Protein 2WAA (pdb70)

Sequence (335 aa):
MSSTHTIAASSDPHIQVMGRTHINDDASLTFGYPGVSSLLSTIVAGSRLTAEMQQSSNGNSWIDVIIDNNHPPTSSIKLDAQQQTVELFHFPNSSGEHRRVEIIHRSENWHGQQVTLKQLLTLTGTTQFLPAPVLPQRKILVLGDSVTCGEAIDRVAGEDKNTRWWNARESYGMLTAKALDAQVQLVCWGGRGLIRSWNGKTDDANLPDFYQFTLGDTGQAPQWDHHRYQPDLIISAIGTNDFSSPGIPDRATYINTTYTRRFVRTLLDNHPQATIVLTEGAILNGDKKAALVSYIGETRRQQLHSNRVFYASSSHHPGDNSDAHPTKDQHAAMAREELTPQLRQQIMDWLEE

CATH classification: 2.60.120.260 (+1 more: 3.40.50.1110)

Organism: Cellvibrio japonicus (strain Ueda107) (NCBI:txid498211)

GO terms:
  GO:0045493 xylan catabolic process (P, IDA)
  GO:2000884 glucomannan catabolic process (P, IDA)
  GO:0046555 acetylxylan esterase activity (F, IDA)

Secondary structure (DSSP, 8-state):
---EEEEESSSTTSEEES--EE-TTS-EEE-STT-EEEEEEEEEEEEEEEEESSS-EEEEEEETTSPPEEEEEPSS-EEEEEEEEEEEEEEEEEEEE-S-GGG--EEEEEEEEEEEEEPSPPPPPSEEEEEEESTTTTTTTTT--TTSPP-GGG--STTSHHHHHHHHTTEEEEEEE-TT--SS--TTS-SSS--HHHHTTBSS--STTPPBPPGGG---SEEEE---HHHHSSSPPPHHHHHHHHHHHHHHHHHH-TT-EEEE---SS--HHHHHHHHHHHHHHHHHH--TTEEE--------BTTBSSPPHHHHHHHHHHHHHHHHHHHT---

Structure (mmCIF, N/CA/C/O backbone):
data_2WAA
#
_entry.id   2WAA
#
_cell.length_a   132.163
_cell.length_b   132.163
_cell.length_c   45.790
_cell.angle_alpha   90.00
_cell.angle_beta   90.00
_cell.angle_gamma   90.00
#
_symmetry.space_group_name_H-M   'P 41 21 2'
#
loop_
_entity.id
_entity.type
_entity.pdbx_description
1 polymer 'XYLAN ESTERASE, PUTATIVE, AXE2C'
2 non-polymer 'ACETATE ION'
3 non-polymer GLYCEROL
4 water water
#
loop_
_atom_site.group_PDB
_atom_site.id
_atom_site.type_symbol
_atom_site.label_atom_id
_atom_site.label_alt_id
_atom_site.label_comp_id
_atom_site.label_asym_id
_atom_site.label_entity_id
_atom_site.label_seq_id
_atom_site.pdbx_PDB_ins_code
_atom_site.Cartn_x
_atom_site.Cartn_y
_atom_site.Cartn_z
_atom_site.occupancy
_atom_site.B_iso_or_equiv
_atom_site.auth_seq_id
_atom_site.auth_comp_id
_atom_site.auth_asym_id
_atom_site.auth_atom_id
_atom_site.pdbx_PDB_model_num
ATOM 1 N N . MET A 1 7 ? 96.344 37.887 -27.449 1.00 27.22 7 MET A N 1
ATOM 2 C CA . MET A 1 7 ? 96.641 38.510 -26.118 1.00 26.14 7 MET A CA 1
ATOM 3 C C . MET A 1 7 ? 95.816 37.824 -25.005 1.00 24.26 7 MET A C 1
ATOM 4 O O . MET A 1 7 ? 94.622 37.535 -25.208 1.00 25.47 7 MET A O 1
ATOM 9 N N . SER A 1 8 ? 96.410 37.588 -23.837 1.00 20.85 8 SER A N 1
ATOM 10 C CA . SER A 1 8 ? 95.598 37.275 -22.629 1.00 17.53 8 SER A CA 1
ATOM 11 C C . SER A 1 8 ? 95.049 38.554 -21.966 1.00 14.67 8 SER A C 1
ATOM 12 O O . SER A 1 8 ? 95.810 39.495 -21.760 1.00 11.31 8 SER A O 1
ATOM 15 N N . SER A 1 9 ? 93.747 38.563 -21.617 1.00 13.73 9 SER A N 1
ATOM 16 C CA . SER A 1 9 ? 93.086 39.710 -20.972 1.00 10.93 9 SER A CA 1
ATOM 17 C C . SER A 1 9 ? 92.198 39.213 -19.823 1.00 10.51 9 SER A C 1
ATOM 18 O O . SER A 1 9 ? 91.786 38.033 -19.803 1.00 10.47 9 SER A O 1
ATOM 21 N N . THR A 1 10 ? 91.944 40.086 -18.847 1.00 9.89 10 THR A N 1
ATOM 22 C CA . THR A 1 10 ? 90.944 39.788 -17.805 1.00 8.06 10 THR A CA 1
ATOM 23 C C . THR A 1 10 ? 89.820 40.823 -17.851 1.00 8.66 10 THR A C 1
ATOM 24 O O . THR A 1 10 ? 89.986 41.956 -18.375 1.00 8.73 10 THR A O 1
ATOM 28 N N . HIS A 1 11 ? 88.683 40.440 -17.286 1.00 7.79 11 HIS A N 1
ATOM 29 C CA . HIS A 1 11 ? 87.500 41.231 -17.365 1.00 8.95 11 HIS A CA 1
ATOM 30 C C . HIS A 1 11 ? 86.857 41.143 -15.997 1.00 9.71 11 HIS A C 1
ATOM 31 O O . HIS A 1 11 ? 86.471 40.054 -15.579 1.00 9.01 11 HIS A O 1
ATOM 38 N N . THR A 1 12 ? 86.771 42.282 -15.299 1.00 8.34 12 THR A N 1
ATOM 39 C CA . THR A 1 12 ? 86.251 42.272 -13.920 1.00 8.41 12 THR A CA 1
ATOM 40 C C . THR A 1 12 ? 84.965 43.076 -13.873 1.00 8.01 12 THR A C 1
ATOM 41 O O . THR A 1 12 ? 84.896 44.189 -14.435 1.00 7.30 12 THR A O 1
ATOM 45 N N . ILE A 1 13 ? 83.910 42.497 -13.281 1.00 7.76 13 ILE A N 1
ATOM 46 C CA . ILE A 1 13 ? 82.651 43.210 -13.103 1.00 8.02 13 ILE A CA 1
ATOM 47 C C . ILE A 1 13 ? 82.239 43.162 -11.639 1.00 7.38 13 ILE A C 1
ATOM 48 O O . ILE A 1 13 ? 82.674 42.270 -10.864 1.00 7.81 13 ILE A O 1
ATOM 53 N N . ALA A 1 14 ? 81.445 44.162 -11.248 1.00 8.68 14 ALA A N 1
ATOM 54 C CA . ALA A 1 14 ? 80.868 44.166 -9.890 1.00 8.45 14 ALA A CA 1
ATOM 55 C C . ALA A 1 14 ? 79.803 43.072 -9.740 1.00 9.17 14 ALA A C 1
ATOM 56 O O . ALA A 1 14 ? 79.212 42.605 -10.723 1.00 8.72 14 ALA A O 1
ATOM 58 N N . ALA A 1 15 ? 79.548 42.668 -8.497 1.00 9.29 15 ALA A N 1
ATOM 59 C CA . ALA A 1 15 ? 78.542 41.667 -8.234 1.00 8.27 15 ALA A CA 1
ATOM 60 C C . ALA A 1 15 ? 77.141 42.129 -8.720 1.00 9.42 15 ALA A C 1
ATOM 61 O O . ALA A 1 15 ? 76.319 41.295 -9.174 1.00 8.77 15 ALA A O 1
ATOM 63 N N A SER A 1 16 ? 76.899 43.425 -8.554 0.50 9.34 16 SER A N 1
ATOM 64 N N B SER A 1 16 ? 76.847 43.440 -8.691 0.50 8.38 16 SER A N 1
ATOM 65 C CA A SER A 1 16 ? 75.748 44.061 -9.130 0.50 10.98 16 SER A CA 1
ATOM 66 C CA B SER A 1 16 ? 75.510 43.969 -9.128 0.50 9.24 16 SER A CA 1
ATOM 67 C C A SER A 1 16 ? 76.233 44.507 -10.502 0.50 12.04 16 SER A C 1
ATOM 68 C C B SER A 1 16 ? 75.276 44.133 -10.653 0.50 9.90 16 SER A C 1
ATOM 69 O O A SER A 1 16 ? 76.751 45.594 -10.688 0.50 12.64 16 SER A O 1
ATOM 70 O O B SER A 1 16 ? 74.329 44.733 -11.105 0.50 9.91 16 SER A O 1
ATOM 75 N N . ASP A 1 17 ? 76.171 43.593 -11.440 1.00 12.10 17 ASP A N 1
ATOM 76 C CA . ASP A 1 17 ? 76.313 43.922 -12.837 1.00 13.18 17 ASP A CA 1
ATOM 77 C C . ASP A 1 17 ? 75.267 43.081 -13.582 1.00 13.09 17 ASP A C 1
ATOM 78 O O . ASP A 1 17 ? 74.904 41.989 -13.126 1.00 14.85 17 ASP A O 1
ATOM 83 N N . PRO A 1 18 ? 74.757 43.594 -14.697 1.00 12.78 18 PRO A N 1
ATOM 84 C CA . PRO A 1 18 ? 73.666 42.885 -15.370 1.00 12.97 18 PRO A CA 1
ATOM 85 C C . PRO A 1 18 ? 74.036 41.506 -15.891 1.00 12.37 18 PRO A C 1
ATOM 86 O O . PRO A 1 18 ? 73.141 40.753 -16.243 1.00 12.84 18 PRO A O 1
ATOM 90 N N . HIS A 1 19 ? 75.331 41.201 -16.002 1.00 10.48 19 HIS A N 1
ATOM 91 C CA . HIS A 1 19 ? 75.728 39.869 -16.443 1.00 9.93 19 HIS A CA 1
ATOM 92 C C . HIS A 1 19 ? 75.558 38.835 -15.347 1.00 9.72 19 HIS A C 1
ATOM 93 O O . HIS A 1 19 ? 75.561 37.643 -15.637 1.00 10.93 19 HIS A O 1
ATOM 100 N N . ILE A 1 20 ? 75.412 39.280 -14.108 1.00 8.44 20 ILE A N 1
ATOM 101 C CA . ILE A 1 20 ? 75.243 38.326 -13.007 1.00 8.85 20 ILE A CA 1
ATOM 102 C C . ILE A 1 20 ? 73.754 38.235 -12.634 1.00 8.60 20 ILE A C 1
ATOM 103 O O . ILE A 1 20 ? 73.134 39.232 -12.198 1.00 9.41 20 ILE A O 1
ATOM 108 N N . GLN A 1 21 ? 73.184 37.063 -12.886 1.00 7.93 21 GLN A N 1
ATOM 109 C CA . GLN A 1 21 ? 71.800 36.752 -12.535 1.00 6.61 21 GLN A CA 1
ATOM 110 C C . GLN A 1 21 ? 71.691 36.533 -11.027 1.00 6.75 21 GLN A C 1
ATOM 111 O O . GLN A 1 21 ? 72.612 35.972 -10.411 1.00 7.03 21 GLN A O 1
ATOM 117 N N . VAL A 1 22 ? 70.572 36.973 -10.426 1.00 7.66 22 VAL A N 1
ATOM 118 C CA . VAL A 1 22 ? 70.439 36.864 -8.988 1.00 8.19 22 VAL A CA 1
ATOM 119 C C . VAL A 1 22 ? 69.042 36.378 -8.706 1.00 8.64 22 VAL A C 1
ATOM 120 O O . VAL A 1 22 ? 68.041 36.970 -9.193 1.00 8.05 22 VAL A O 1
ATOM 124 N N . MET A 1 23 ? 68.959 35.331 -7.908 1.00 7.65 23 MET A N 1
ATOM 125 C CA . MET A 1 23 ? 67.646 34.851 -7.464 1.00 7.85 23 MET A CA 1
ATOM 126 C C . MET A 1 23 ? 67.725 34.807 -5.938 1.00 7.87 23 MET A C 1
ATOM 127 O O . MET A 1 23 ? 68.612 34.156 -5.391 1.00 9.33 23 MET A O 1
ATOM 132 N N . GLY A 1 24 ? 66.830 35.502 -5.241 1.00 7.16 24 GLY A N 1
ATOM 133 C CA . GLY A 1 24 ? 66.912 35.546 -3.752 1.00 6.95 24 GLY A CA 1
ATOM 134 C C . GLY A 1 24 ? 67.194 36.979 -3.324 1.00 7.47 24 GLY A C 1
ATOM 135 O O . GLY A 1 24 ? 67.627 37.817 -4.136 1.00 7.35 24 GLY A O 1
ATOM 136 N N . ARG A 1 25 ? 66.924 37.298 -2.069 1.00 6.74 25 ARG A N 1
ATOM 137 C CA . ARG A 1 25 ? 67.135 38.657 -1.599 1.00 6.38 25 ARG A CA 1
ATOM 138 C C . ARG A 1 25 ? 68.601 39.074 -1.433 1.00 6.55 25 ARG A C 1
ATOM 139 O O . ARG A 1 25 ? 69.375 38.410 -0.721 1.00 5.95 25 ARG A O 1
ATOM 147 N N . THR A 1 26 ? 68.959 40.195 -2.052 1.00 7.46 26 THR A N 1
ATOM 148 C CA . THR A 1 26 ? 70.300 40.761 -1.892 1.00 7.28 26 THR A CA 1
ATOM 149 C C . THR A 1 26 ? 70.204 42.270 -1.584 1.00 8.63 26 THR A C 1
ATOM 150 O O . THR A 1 26 ? 69.255 42.947 -2.010 1.00 8.41 26 THR A O 1
ATOM 154 N N . HIS A 1 27 ? 71.196 42.789 -0.860 1.00 9.05 27 HIS A N 1
ATOM 155 C CA . HIS A 1 27 ? 71.309 44.224 -0.615 1.00 9.23 27 HIS A CA 1
ATOM 156 C C . HIS A 1 27 ? 72.435 44.758 -1.523 1.00 9.22 27 HIS A C 1
ATOM 157 O O . HIS A 1 27 ? 73.516 44.178 -1.563 1.00 9.33 27 HIS A O 1
ATOM 164 N N . ILE A 1 28 ? 72.149 45.814 -2.287 1.00 7.78 28 ILE A N 1
ATOM 165 C CA . ILE A 1 28 ? 73.131 46.355 -3.215 1.00 9.80 28 ILE A CA 1
ATOM 166 C C . ILE A 1 28 ? 73.882 47.460 -2.475 1.00 10.14 28 ILE A C 1
ATOM 167 O O . ILE A 1 28 ? 73.260 48.475 -2.041 1.00 10.19 28 ILE A O 1
ATOM 172 N N . ASN A 1 29 ? 75.177 47.233 -2.232 1.00 10.19 29 ASN A N 1
ATOM 173 C CA . ASN A 1 29 ? 75.978 48.238 -1.520 1.00 11.40 29 ASN A CA 1
ATOM 174 C C . ASN A 1 29 ? 76.456 49.370 -2.414 1.00 12.23 29 ASN A C 1
ATOM 175 O O . ASN A 1 29 ? 76.394 49.275 -3.626 1.00 12.03 29 ASN A O 1
ATOM 180 N N . ASP A 1 30 ? 76.976 50.437 -1.806 1.00 13.78 30 ASP A N 1
ATOM 181 C CA . ASP A 1 30 ? 77.383 51.597 -2.618 1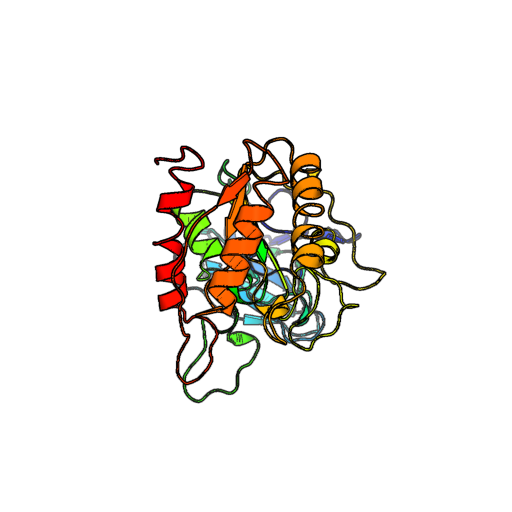.00 15.11 30 ASP A CA 1
ATOM 182 C C . ASP A 1 30 ? 78.555 51.272 -3.548 1.00 14.43 30 ASP A C 1
ATOM 183 O O . ASP A 1 30 ? 78.725 51.931 -4.600 1.00 15.48 30 ASP A O 1
ATOM 188 N N . ASP A 1 31 ? 79.364 50.293 -3.186 1.00 12.50 31 ASP A N 1
ATOM 189 C CA . ASP A 1 31 ? 80.512 49.892 -4.057 1.00 12.72 31 ASP A CA 1
ATOM 190 C C . ASP A 1 31 ? 80.109 48.834 -5.083 1.00 12.37 31 ASP A C 1
ATOM 191 O O . ASP A 1 31 ? 80.964 48.224 -5.720 1.00 12.38 31 ASP A O 1
ATOM 196 N N . ALA A 1 32 ? 78.801 48.643 -5.234 1.00 11.06 32 ALA A N 1
ATOM 197 C CA . ALA A 1 32 ? 78.211 47.670 -6.209 1.00 11.77 32 ALA A CA 1
ATOM 198 C C . ALA A 1 32 ? 78.446 46.199 -5.859 1.00 10.72 32 ALA A C 1
ATOM 199 O O . ALA A 1 32 ? 78.214 45.303 -6.706 1.00 10.80 32 ALA A O 1
ATOM 201 N N . SER A 1 33 ? 78.887 45.928 -4.623 1.00 10.23 33 SER A N 1
ATOM 202 C CA . SER A 1 33 ? 78.881 44.544 -4.118 1.00 8.83 33 SER A CA 1
ATOM 203 C C . SER A 1 33 ? 77.445 44.171 -3.722 1.00 8.69 33 SER A C 1
ATOM 204 O O . SER A 1 33 ? 76.585 45.068 -3.553 1.00 8.21 33 SER A O 1
ATOM 207 N N . LEU A 1 34 ? 77.184 42.866 -3.571 1.00 7.43 34 LEU A N 1
ATOM 208 C CA . LEU A 1 34 ? 75.902 42.364 -3.050 1.00 7.05 34 LEU A CA 1
ATOM 209 C C . LEU A 1 34 ? 76.152 41.656 -1.748 1.00 7.05 34 LEU A C 1
ATOM 210 O O . LEU A 1 34 ? 77.114 40.897 -1.594 1.00 6.32 34 LEU A O 1
ATOM 215 N N . THR A 1 35 ? 75.236 41.886 -0.811 1.00 7.46 35 THR A N 1
ATOM 216 C CA . THR A 1 35 ? 75.285 41.194 0.472 1.00 7.60 35 THR A CA 1
ATOM 217 C C . THR A 1 35 ? 73.965 40.454 0.673 1.00 6.46 35 THR A C 1
ATOM 218 O O . THR A 1 35 ? 72.901 40.969 0.309 1.00 7.60 35 THR A O 1
ATOM 222 N N . PHE A 1 36 ? 74.063 39.256 1.227 1.00 8.03 36 PHE A N 1
ATOM 223 C CA . PHE A 1 36 ? 72.888 38.447 1.434 1.00 7.63 36 PHE A CA 1
ATOM 224 C C . PHE A 1 36 ? 72.998 37.565 2.659 1.00 8.10 36 PHE A C 1
ATOM 225 O O . PHE A 1 36 ? 74.105 37.200 3.104 1.00 7.96 36 PHE A O 1
ATOM 233 N N . GLY A 1 37 ? 71.822 37.232 3.217 1.00 7.60 37 GLY A N 1
ATOM 234 C CA . GLY A 1 37 ? 71.756 36.479 4.448 1.00 7.07 37 GLY A CA 1
ATOM 235 C C . GLY A 1 37 ? 70.801 35.283 4.380 1.00 6.69 37 GLY A C 1
ATOM 236 O O . GLY A 1 37 ? 71.004 34.324 5.106 1.00 7.52 37 GLY A O 1
ATOM 237 N N . TYR A 1 38 ? 69.745 35.361 3.575 1.00 7.23 38 TYR A N 1
ATOM 238 C CA . TYR A 1 38 ? 68.799 34.237 3.512 1.00 7.53 38 TYR A CA 1
ATOM 239 C C . TYR A 1 38 ? 69.408 33.060 2.762 1.00 7.01 38 TYR A C 1
ATOM 240 O O . TYR A 1 38 ? 70.225 33.254 1.884 1.00 7.83 38 TYR A O 1
ATOM 249 N N . PRO A 1 39 ? 69.021 31.822 3.109 1.00 6.90 39 PRO A N 1
ATOM 250 C CA . PRO A 1 39 ? 69.618 30.675 2.380 1.00 6.70 39 PRO A CA 1
ATOM 251 C C . PRO A 1 39 ? 68.990 30.569 0.977 1.00 5.80 39 PRO A C 1
ATOM 252 O O . PRO A 1 39 ? 67.915 31.148 0.742 1.00 6.42 39 PRO A O 1
ATOM 256 N N . GLY A 1 40 ? 69.701 29.945 0.041 1.00 6.08 40 GLY A N 1
ATOM 257 C CA . GLY A 1 40 ? 69.173 29.706 -1.308 1.00 7.16 40 GLY A CA 1
ATOM 258 C C . GLY A 1 40 ? 69.418 30.842 -2.312 1.00 8.46 40 GLY A C 1
ATOM 259 O O . GLY A 1 40 ? 69.083 30.695 -3.508 1.00 8.94 40 GLY A O 1
ATOM 260 N N . VAL A 1 41 ? 69.934 31.976 -1.824 1.00 8.54 41 VAL A N 1
ATOM 261 C CA . VAL A 1 41 ? 70.284 33.087 -2.708 1.00 8.70 41 VAL A CA 1
ATOM 262 C C . VAL A 1 41 ? 71.300 32.521 -3.710 1.00 8.76 41 VAL A C 1
ATOM 263 O O . VAL A 1 41 ? 72.309 31.916 -3.317 1.00 9.24 41 VAL A O 1
ATOM 267 N N . SER A 1 42 ? 70.999 32.708 -4.993 1.00 8.38 42 SER A N 1
ATOM 268 C CA A SER A 1 42 ? 71.745 32.064 -6.046 0.50 7.12 42 SER A CA 1
ATOM 269 C CA B SER A 1 42 ? 71.763 32.079 -6.054 0.50 8.47 42 SER A CA 1
ATOM 270 C C . SER A 1 42 ? 72.211 33.123 -7.064 1.00 7.57 42 SER A C 1
ATOM 271 O O . SER A 1 42 ? 71.364 33.857 -7.622 1.00 7.60 42 SER A O 1
ATOM 276 N N . LEU A 1 43 ? 73.524 33.151 -7.327 1.00 7.24 43 LEU A N 1
ATOM 277 C CA A LEU A 1 43 ? 74.104 34.124 -8.257 0.60 7.03 43 LEU A CA 1
ATOM 278 C CA B LEU A 1 43 ? 74.141 34.124 -8.233 0.40 7.13 43 LEU A CA 1
ATOM 279 C C . LEU A 1 43 ? 74.757 33.315 -9.359 1.00 7.39 43 LEU A C 1
ATOM 280 O O . LEU A 1 43 ? 75.469 32.341 -9.083 1.00 7.82 43 LEU A O 1
ATOM 289 N N . SER A 1 44 ? 74.498 33.704 -10.607 1.00 6.87 44 SER A N 1
ATOM 290 C CA . SER A 1 44 ? 74.950 32.845 -11.704 1.00 7.44 44 SER A CA 1
ATOM 291 C C . SER A 1 44 ? 75.419 33.664 -12.884 1.00 7.49 44 SER A C 1
ATOM 292 O O . SER A 1 44 ? 74.955 34.780 -13.114 1.00 7.97 44 SER A O 1
ATOM 295 N N . THR A 1 45 ? 76.291 33.064 -13.683 1.00 8.45 45 THR A N 1
ATOM 296 C CA . THR A 1 45 ? 76.855 33.794 -14.818 1.00 7.49 45 THR A CA 1
ATOM 297 C C . THR A 1 45 ? 77.269 32.714 -15.831 1.00 8.33 45 THR A C 1
ATOM 298 O O . THR A 1 45 ? 77.563 31.560 -15.471 1.00 7.87 45 THR A O 1
ATOM 302 N N . ILE A 1 46 ? 77.301 33.103 -17.098 1.00 8.35 46 ILE A N 1
ATOM 303 C CA . ILE A 1 46 ? 77.819 32.189 -18.148 1.00 8.24 46 ILE A CA 1
ATOM 304 C C . ILE A 1 46 ? 78.962 32.983 -18.789 1.00 7.58 46 ILE A C 1
ATOM 305 O O . ILE A 1 46 ? 78.820 34.183 -19.047 1.00 8.19 46 ILE A O 1
ATOM 310 N N . VAL A 1 47 ? 80.109 32.359 -18.970 1.00 7.97 47 VAL A N 1
ATOM 311 C CA . VAL A 1 47 ? 81.290 33.108 -19.430 1.00 9.16 47 VAL A CA 1
ATOM 312 C C . VAL A 1 47 ? 82.031 32.372 -20.527 1.00 10.04 47 VAL A C 1
ATOM 313 O O . VAL A 1 47 ? 81.877 31.166 -20.668 1.00 11.47 47 VAL A O 1
ATOM 317 N N . ALA A 1 48 ? 82.864 33.086 -21.270 1.00 10.67 48 ALA A N 1
ATOM 318 C CA . ALA A 1 48 ? 83.778 32.430 -22.247 1.00 10.67 48 ALA A CA 1
ATOM 319 C C . ALA A 1 48 ? 85.177 32.733 -21.728 1.00 10.90 48 ALA A C 1
ATOM 320 O O . ALA A 1 48 ? 85.595 33.884 -21.733 1.00 10.45 48 ALA A O 1
ATOM 322 N N . GLY A 1 49 ? 85.875 31.723 -21.221 1.00 10.60 49 GLY A N 1
ATOM 323 C CA . GLY A 1 49 ? 87.201 31.913 -20.664 1.00 10.13 49 GLY A CA 1
ATOM 324 C C . GLY A 1 49 ? 87.764 30.695 -19.962 1.00 12.24 49 GLY A C 1
ATOM 325 O O . GLY A 1 49 ? 87.144 29.620 -19.942 1.00 11.78 49 GLY A O 1
ATOM 326 N N . SER A 1 50 ? 88.941 30.865 -19.363 1.00 10.96 50 SER A N 1
ATOM 327 C CA . SER A 1 50 ? 89.699 29.771 -18.769 1.00 11.47 50 SER A CA 1
ATOM 328 C C . SER A 1 50 ? 89.742 29.812 -17.232 1.00 11.58 50 SER A C 1
ATOM 329 O O . SER A 1 50 ? 90.095 28.817 -16.622 1.00 11.14 50 SER A O 1
ATOM 332 N N . ARG A 1 51 ? 89.442 30.960 -16.618 1.00 10.83 51 ARG A N 1
ATOM 333 C CA . ARG A 1 51 ? 89.491 31.049 -15.163 1.00 9.92 51 ARG A CA 1
ATOM 334 C C . ARG A 1 51 ? 88.507 32.115 -14.702 1.00 10.34 51 ARG A C 1
ATOM 335 O O . ARG A 1 51 ? 88.316 33.163 -15.375 1.00 9.67 51 ARG A O 1
ATOM 343 N N . LEU A 1 52 ? 87.846 31.839 -13.579 1.00 9.81 52 LEU A N 1
ATOM 344 C CA . LEU A 1 52 ? 86.929 32.818 -12.981 1.00 9.21 52 LEU A CA 1
ATOM 345 C C . LEU A 1 52 ? 87.125 32.810 -11.472 1.00 8.62 52 LEU A C 1
ATOM 346 O O . LEU A 1 52 ? 87.162 31.734 -10.832 1.00 10.21 52 LEU A O 1
ATOM 351 N N . THR A 1 53 ? 87.333 34.002 -10.894 1.00 7.89 53 THR A N 1
ATOM 352 C CA . THR A 1 53 ? 87.498 34.135 -9.452 1.00 8.14 53 THR A CA 1
ATOM 353 C C . THR A 1 53 ? 86.490 35.153 -8.930 1.00 7.90 53 THR A C 1
ATOM 354 O O . THR A 1 53 ? 86.019 36.013 -9.672 1.00 8.88 53 THR A O 1
ATOM 358 N N . ALA A 1 54 ? 86.198 35.058 -7.641 1.00 7.64 54 ALA A N 1
ATOM 359 C CA . ALA A 1 54 ? 85.313 36.017 -6.984 1.00 7.34 54 ALA A CA 1
ATOM 360 C C . ALA A 1 54 ? 85.952 36.530 -5.701 1.00 8.03 54 ALA A C 1
ATOM 361 O O . ALA A 1 54 ? 86.599 35.766 -4.983 1.00 9.43 54 ALA A O 1
ATOM 363 N N . GLU A 1 55 ? 85.727 37.805 -5.391 1.00 6.65 55 GLU A N 1
ATOM 364 C CA . GLU A 1 55 ? 86.148 38.352 -4.100 1.00 7.87 55 GLU A CA 1
ATOM 365 C C . GLU A 1 55 ? 84.955 38.212 -3.137 1.00 8.30 55 GLU A C 1
ATOM 366 O O . GLU A 1 55 ? 83.883 38.814 -3.392 1.00 8.39 55 GLU A O 1
ATOM 372 N N . MET A 1 56 ? 85.115 37.433 -2.081 1.00 8.01 56 MET A N 1
ATOM 373 C CA . MET A 1 56 ? 84.006 37.186 -1.170 1.00 8.25 56 MET A CA 1
ATOM 374 C C . MET A 1 56 ? 84.451 37.319 0.267 1.00 10.16 56 MET A C 1
ATOM 375 O O . MET A 1 56 ? 85.641 37.320 0.560 1.00 10.70 56 MET A O 1
ATOM 380 N N . GLN A 1 57 ? 83.474 37.439 1.167 1.00 9.93 57 GLN A N 1
ATOM 381 C CA A GLN A 1 57 ? 83.747 37.540 2.613 0.50 10.46 57 GLN A CA 1
ATOM 382 C CA B GLN A 1 57 ? 83.758 37.297 2.593 0.50 10.63 57 GLN A CA 1
ATOM 383 C C . GLN A 1 57 ? 82.441 37.194 3.323 1.00 11.58 57 GLN A C 1
ATOM 384 O O . GLN A 1 57 ? 81.370 37.402 2.733 1.00 11.60 57 GLN A O 1
ATOM 395 N N . SER A 1 58 ? 82.498 36.728 4.570 1.00 11.65 58 SER A N 1
ATOM 396 C CA . SER A 1 58 ? 81.271 36.573 5.358 1.00 11.27 58 SER A CA 1
ATOM 397 C C . SER A 1 58 ? 81.437 37.385 6.655 1.00 12.09 58 SER A C 1
ATOM 398 O O . SER A 1 58 ? 82.569 37.740 7.015 1.00 14.04 58 SER A O 1
ATOM 401 N N . SER A 1 59 ? 80.355 37.715 7.341 1.00 10.37 59 SER A N 1
ATOM 402 C CA . SER A 1 59 ? 80.498 38.635 8.462 1.00 11.05 59 SER A CA 1
ATOM 403 C C . SER A 1 59 ? 81.152 38.004 9.665 1.00 12.09 59 SER A C 1
ATOM 404 O O . SER A 1 59 ? 81.829 38.721 10.438 1.00 11.09 59 SER A O 1
ATOM 407 N N . ASN A 1 60 ? 80.950 36.697 9.855 1.00 11.22 60 ASN A N 1
ATOM 408 C CA . ASN A 1 60 ? 81.465 36.008 11.050 1.00 13.31 60 ASN A CA 1
ATOM 409 C C . ASN A 1 60 ? 82.357 34.824 10.744 1.00 12.17 60 ASN A C 1
ATOM 410 O O . ASN A 1 60 ? 82.671 34.049 11.660 1.00 13.69 60 ASN A O 1
ATOM 415 N N . GLY A 1 61 ? 82.686 34.612 9.472 1.00 10.11 61 GLY A N 1
ATOM 416 C CA . GLY A 1 61 ? 83.538 33.514 9.084 1.00 9.74 61 GLY A CA 1
ATOM 417 C C . GLY A 1 61 ? 82.878 32.168 9.330 1.00 10.80 61 GLY A C 1
ATOM 418 O O . GLY A 1 61 ? 83.552 31.144 9.494 1.00 9.23 61 GLY A O 1
ATOM 419 N N . ASN A 1 62 ? 81.541 32.168 9.350 1.00 9.53 62 ASN A N 1
ATOM 420 C CA . ASN A 1 62 ? 80.798 30.970 9.687 1.00 9.98 62 ASN A CA 1
ATOM 421 C C . ASN A 1 62 ? 79.737 30.643 8.618 1.00 9.86 62 ASN A C 1
ATOM 422 O O . ASN A 1 62 ? 78.742 29.967 8.913 1.00 11.16 62 ASN A O 1
ATOM 427 N N . SER A 1 63 ? 79.939 31.157 7.407 1.00 8.44 63 SER A N 1
ATOM 428 C CA . SER A 1 63 ? 78.947 31.030 6.306 1.00 7.97 63 SER A CA 1
ATOM 429 C C . SER A 1 63 ? 79.441 30.092 5.178 1.00 7.64 63 SER A C 1
ATOM 430 O O . SER A 1 63 ? 80.618 30.099 4.800 1.00 8.75 63 SER A O 1
ATOM 433 N N . 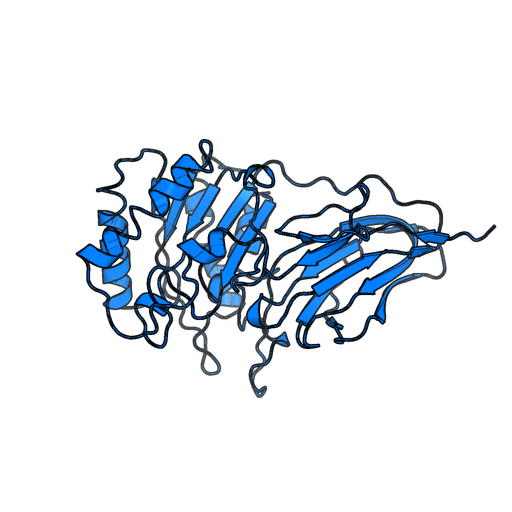TRP A 1 64 ? 78.525 29.308 4.612 1.00 6.81 64 TRP A N 1
ATOM 434 C CA . TRP A 1 64 ? 78.910 28.368 3.570 1.00 6.90 64 TRP A CA 1
ATOM 435 C C . TRP A 1 64 ? 78.197 28.688 2.273 1.00 6.97 64 TRP A C 1
ATOM 436 O O . TRP A 1 64 ? 77.011 29.130 2.258 1.00 9.04 64 TRP A O 1
ATOM 447 N N . ILE A 1 65 ? 78.895 28.415 1.183 1.00 7.47 65 ILE A N 1
ATOM 448 C CA . ILE A 1 65 ? 78.297 28.483 -0.139 1.00 6.42 65 ILE A CA 1
ATOM 449 C C . ILE A 1 65 ? 78.580 27.170 -0.892 1.00 6.89 65 ILE A C 1
ATOM 450 O O . ILE A 1 65 ? 79.536 26.440 -0.564 1.00 8.19 65 ILE A O 1
ATOM 455 N N . ASP A 1 66 ? 77.728 26.884 -1.890 1.00 7.00 66 ASP A N 1
ATOM 456 C CA . ASP A 1 66 ? 78.031 25.873 -2.916 1.00 7.88 66 ASP A CA 1
ATOM 457 C C . ASP A 1 66 ? 78.440 26.580 -4.204 1.00 8.32 66 ASP A C 1
ATOM 458 O O . ASP A 1 66 ? 77.897 27.627 -4.542 1.00 8.21 66 ASP A O 1
ATOM 463 N N . VAL A 1 67 ? 79.414 26.005 -4.903 1.00 8.44 67 VAL A N 1
ATOM 464 C CA . VAL A 1 67 ? 79.835 26.547 -6.190 1.00 8.61 67 VAL A CA 1
ATOM 465 C C . VAL A 1 67 ? 79.619 25.386 -7.167 1.00 8.35 67 VAL A C 1
ATOM 466 O O . VAL A 1 67 ? 80.051 24.280 -6.912 1.00 7.82 67 VAL A O 1
ATOM 470 N N . ILE A 1 68 ? 78.873 25.639 -8.223 1.00 7.84 68 ILE A N 1
ATOM 471 C CA . ILE A 1 68 ? 78.573 24.591 -9.209 1.00 9.31 68 ILE A CA 1
ATOM 472 C C . ILE A 1 68 ? 79.012 25.074 -10.592 1.00 8.73 68 ILE A C 1
ATOM 473 O O . ILE A 1 68 ? 78.586 26.133 -11.065 1.00 8.51 68 ILE A O 1
ATOM 478 N N . ILE A 1 69 ? 79.926 24.321 -11.193 1.00 9.63 69 ILE A N 1
ATOM 479 C CA . ILE A 1 69 ? 80.507 24.660 -12.497 1.00 9.17 69 ILE A CA 1
ATOM 480 C C . ILE A 1 69 ? 79.931 23.686 -13.514 1.00 10.62 69 ILE A C 1
ATOM 481 O O . ILE A 1 69 ? 80.050 22.477 -13.317 1.00 10.47 69 ILE A O 1
ATOM 486 N N . ASP A 1 70 ? 79.244 24.205 -14.535 1.00 10.87 70 ASP A N 1
ATOM 487 C CA . ASP A 1 70 ? 78.595 23.363 -15.527 1.00 12.54 70 ASP A CA 1
ATOM 488 C C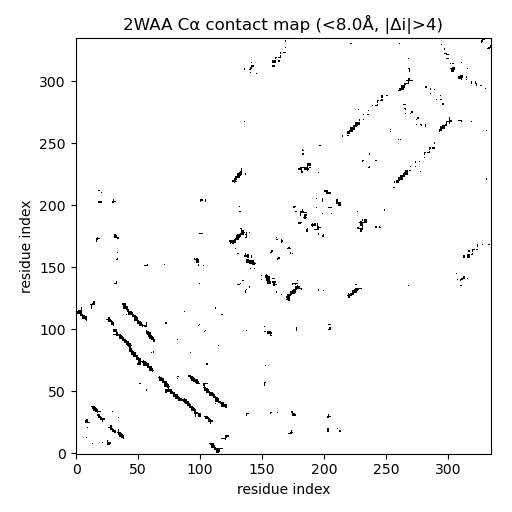 . ASP A 1 70 ? 77.732 22.323 -14.822 1.00 13.94 70 ASP A C 1
ATOM 489 O O . ASP A 1 70 ? 76.923 22.669 -13.936 1.00 14.05 70 ASP A O 1
ATOM 494 N N . ASN A 1 71 ? 77.865 21.061 -15.180 1.00 14.26 71 ASN A N 1
ATOM 495 C CA A ASN A 1 71 ? 77.114 19.989 -14.521 0.50 16.21 71 ASN A CA 1
ATOM 496 C CA B ASN A 1 71 ? 77.080 20.059 -14.428 0.50 16.40 71 ASN A CA 1
ATOM 497 C C . ASN A 1 71 ? 77.900 19.214 -13.462 1.00 16.17 71 ASN A C 1
ATOM 498 O O . ASN A 1 71 ? 77.489 18.093 -13.081 1.00 17.56 71 ASN A O 1
ATOM 507 N N . HIS A 1 72 ? 79.039 19.748 -13.016 1.00 14.17 72 HIS A N 1
ATOM 508 C CA . HIS A 1 72 ? 79.888 19.008 -12.111 1.00 14.26 72 HIS A CA 1
ATOM 509 C C . HIS A 1 72 ? 79.308 18.949 -10.697 1.00 13.30 72 HIS A C 1
ATOM 510 O O . HIS A 1 72 ? 78.477 19.760 -10.341 1.00 13.46 72 HIS A O 1
ATOM 517 N N . PRO A 1 73 ? 79.814 18.034 -9.883 1.00 13.18 73 PRO A N 1
ATOM 518 C CA . PRO A 1 73 ? 79.397 17.950 -8.483 1.00 13.87 73 PRO A CA 1
ATOM 519 C C . PRO A 1 73 ? 79.713 19.277 -7.805 1.00 13.72 73 PRO A C 1
ATOM 520 O O . PRO A 1 73 ? 80.753 19.853 -8.073 1.00 14.18 73 PRO A O 1
ATOM 524 N N . PRO A 1 74 ? 78.831 19.751 -6.927 1.00 13.71 74 PRO A N 1
ATOM 525 C CA . PRO A 1 74 ? 79.076 21.027 -6.244 1.00 12.01 74 PRO A CA 1
ATOM 526 C C . PRO A 1 74 ? 80.257 20.953 -5.297 1.00 12.12 74 PRO A C 1
ATOM 527 O O . PRO A 1 74 ? 80.586 19.867 -4.782 1.00 12.64 74 PRO A O 1
ATOM 531 N N . THR A 1 75 ? 80.860 22.099 -5.023 1.00 10.67 75 THR A N 1
ATOM 532 C CA . THR A 1 75 ? 81.938 22.177 -4.046 1.00 9.96 75 THR A CA 1
ATOM 533 C C . THR A 1 75 ? 81.384 23.093 -2.958 1.00 10.44 75 THR A C 1
ATOM 534 O O . THR A 1 75 ? 80.917 24.200 -3.266 1.00 11.16 75 THR A O 1
ATOM 538 N N . SER A 1 76 ? 81.399 22.653 -1.708 1.00 10.30 76 SER A N 1
ATOM 539 C CA A SER A 1 76 ? 80.979 23.515 -0.602 0.50 10.09 76 SER A CA 1
ATOM 540 C CA B SER A 1 76 ? 80.985 23.563 -0.641 0.50 10.37 76 SER A CA 1
ATOM 541 C C . SER A 1 76 ? 82.200 24.177 0.046 1.00 10.67 76 SER A C 1
ATOM 542 O O . SER A 1 76 ? 83.187 23.497 0.336 1.00 11.69 76 SER A O 1
ATOM 547 N N . ILE A 1 77 ? 82.123 25.479 0.278 1.00 10.34 77 ILE A N 1
ATOM 548 C CA . ILE A 1 77 ? 83.253 26.262 0.800 1.00 9.85 77 ILE A CA 1
ATOM 549 C C . ILE A 1 77 ? 82.795 27.134 1.955 1.00 10.71 77 ILE A C 1
ATOM 550 O O . ILE A 1 77 ? 81.726 27.751 1.868 1.00 8.80 77 ILE A O 1
ATOM 555 N N . LYS A 1 78 ? 83.581 27.189 3.028 1.00 8.92 78 LYS A N 1
ATOM 556 C CA . LYS A 1 78 ? 83.249 28.041 4.164 1.00 8.43 78 LYS A CA 1
ATOM 557 C C . LYS A 1 78 ? 84.007 29.360 3.984 1.00 9.33 78 LYS A C 1
ATOM 558 O O . LYS A 1 78 ? 85.195 29.350 3.701 1.00 10.14 78 LYS A O 1
ATOM 564 N N . LEU A 1 79 ? 83.326 30.486 4.047 1.00 8.94 79 LEU A N 1
ATOM 565 C CA . LEU A 1 79 ? 83.984 31.764 3.735 1.00 10.34 79 LEU A CA 1
ATOM 566 C C . LEU A 1 79 ? 84.546 32.437 4.994 1.00 11.40 79 LEU A C 1
ATOM 567 O O . LEU A 1 79 ? 83.834 32.647 5.981 1.00 11.98 79 LEU A O 1
ATOM 572 N N . ASP A 1 80 ? 85.807 32.833 4.923 1.00 12.27 80 ASP A N 1
ATOM 573 C CA . ASP A 1 80 ? 86.466 33.574 6.006 1.00 13.09 80 ASP A CA 1
ATOM 574 C C . ASP A 1 80 ? 85.846 34.945 6.201 1.00 11.40 80 ASP A C 1
ATOM 575 O O . ASP A 1 80 ? 85.271 35.508 5.283 1.00 10.83 80 ASP A O 1
ATOM 580 N N . ALA A 1 81 ? 85.994 35.495 7.411 1.00 12.47 81 ALA A N 1
ATOM 581 C CA . ALA A 1 81 ? 85.536 36.835 7.670 1.00 12.53 81 ALA A CA 1
ATOM 582 C C . ALA A 1 81 ? 86.360 37.900 6.910 1.00 14.17 81 ALA A C 1
ATOM 583 O O . ALA A 1 81 ? 85.892 38.998 6.677 1.00 16.32 81 ALA A O 1
ATOM 585 N N . GLN A 1 82 ? 87.576 37.575 6.495 1.00 14.61 82 GLN A N 1
ATOM 586 C CA . GLN A 1 82 ? 88.376 38.537 5.722 1.00 15.25 82 GLN A CA 1
ATOM 587 C C . GLN A 1 82 ? 88.046 38.343 4.236 1.00 13.66 82 GLN A C 1
ATOM 588 O O . GLN A 1 82 ? 87.768 37.231 3.827 1.00 12.30 82 GLN A O 1
ATOM 594 N N . GLN A 1 83 ? 88.142 39.399 3.435 1.00 11.89 83 GLN A N 1
ATOM 595 C CA . GLN A 1 83 ? 88.003 39.259 1.996 1.00 10.47 83 GLN A CA 1
ATOM 596 C C . GLN A 1 83 ? 89.002 38.220 1.488 1.00 10.49 83 GLN A C 1
ATOM 597 O O . GLN A 1 83 ? 90.172 38.207 1.902 1.00 10.61 83 GLN A O 1
ATOM 603 N N . GLN A 1 84 ? 88.557 37.361 0.575 1.00 9.18 84 GLN A N 1
ATOM 604 C CA . GLN A 1 84 ? 89.414 36.315 -0.008 1.00 10.25 84 GLN A CA 1
ATOM 605 C C . GLN A 1 84 ? 89.048 36.136 -1.478 1.00 10.24 84 GLN A C 1
ATOM 606 O O . GLN A 1 84 ? 87.883 36.241 -1.865 1.00 10.01 84 GLN A O 1
ATOM 612 N N . THR A 1 85 ? 90.057 35.895 -2.307 1.00 10.62 85 THR A N 1
ATOM 613 C CA . THR A 1 85 ? 89.821 35.499 -3.672 1.00 9.63 85 THR A CA 1
ATOM 614 C C . THR A 1 85 ? 89.405 34.025 -3.694 1.00 11.06 85 THR A C 1
ATOM 615 O O . THR A 1 85 ? 90.170 33.153 -3.259 1.00 11.62 85 THR A O 1
ATOM 619 N N . VAL A 1 86 ? 88.212 33.763 -4.198 1.00 10.59 86 VAL A N 1
ATOM 620 C CA . VAL A 1 86 ? 87.687 32.408 -4.317 1.00 11.84 86 VAL A CA 1
ATOM 621 C C . VAL A 1 86 ? 87.755 31.980 -5.770 1.00 11.32 86 VAL A C 1
ATOM 622 O O . VAL A 1 86 ? 87.151 32.597 -6.629 1.00 11.03 86 VAL A O 1
ATOM 626 N N . GLU A 1 87 ? 88.502 30.925 -6.048 1.00 11.21 87 GLU A N 1
ATOM 627 C CA . GLU A 1 87 ? 88.562 30.415 -7.421 1.00 12.26 87 GLU A CA 1
ATOM 628 C C . GLU A 1 87 ? 87.300 29.614 -7.705 1.00 12.15 87 GLU A C 1
ATOM 629 O O . GLU A 1 87 ? 86.976 28.687 -6.947 1.00 12.83 87 GLU A O 1
ATOM 635 N N . LEU A 1 88 ? 86.568 29.988 -8.751 1.00 9.93 88 LEU A N 1
ATOM 636 C CA . LEU A 1 88 ? 85.337 29.300 -9.089 1.00 9.04 88 LEU A CA 1
ATOM 637 C C . LEU A 1 88 ? 85.639 28.203 -10.092 1.00 9.05 88 LEU A C 1
ATOM 638 O O . LEU A 1 88 ? 85.179 27.074 -9.922 1.00 10.30 88 LEU A O 1
ATOM 643 N N . PHE A 1 89 ? 86.434 28.501 -11.111 1.00 8.35 89 PHE A N 1
ATOM 644 C CA . PHE A 1 89 ? 86.927 27.432 -11.993 1.00 9.09 89 PHE A CA 1
ATOM 645 C C . PHE A 1 89 ? 88.245 27.850 -12.623 1.00 9.70 89 PHE A C 1
ATOM 646 O O . PHE A 1 89 ? 88.591 29.027 -12.630 1.00 10.04 89 PHE A O 1
ATOM 654 N N . HIS A 1 90 ? 88.977 26.872 -13.120 1.00 9.84 90 HIS A N 1
ATOM 655 C CA . HIS A 1 90 ? 90.192 27.119 -13.830 1.00 11.53 90 HIS A CA 1
ATOM 656 C C . HIS A 1 90 ? 90.474 25.904 -14.722 1.00 12.34 90 HIS A C 1
ATOM 657 O O . HIS A 1 90 ? 90.508 24.766 -14.213 1.00 12.31 90 HIS A O 1
ATOM 664 N N . PHE A 1 91 ? 90.628 26.150 -16.019 1.00 12.03 91 PHE A N 1
ATOM 665 C CA . PHE A 1 91 ? 91.028 25.123 -16.989 1.00 13.20 91 PHE A CA 1
ATOM 666 C C . PHE A 1 91 ? 92.230 25.668 -17.748 1.00 15.70 91 PHE A C 1
ATOM 667 O O . PHE A 1 91 ? 92.454 26.858 -17.791 1.00 15.01 91 PHE A O 1
ATOM 675 N N . PRO A 1 92 ? 93.029 24.790 -18.359 1.00 16.49 92 PRO A N 1
ATOM 676 C CA . PRO A 1 92 ? 94.138 25.315 -19.179 1.00 17.11 92 PRO A CA 1
ATOM 677 C C . PRO A 1 92 ? 93.684 26.091 -20.408 1.00 17.34 92 PRO A C 1
ATOM 678 O O . PRO A 1 92 ? 94.400 27.000 -20.845 1.00 19.07 92 PRO A O 1
ATOM 682 N N . ASN A 1 93 ? 92.527 25.768 -20.966 1.00 16.44 93 ASN A N 1
ATOM 683 C CA . ASN A 1 93 ? 92.044 26.463 -22.143 1.00 17.47 93 ASN A CA 1
ATOM 684 C C . ASN A 1 93 ? 90.709 27.157 -21.892 1.00 16.35 93 ASN A C 1
ATOM 685 O O . ASN A 1 93 ? 90.020 26.824 -20.949 1.00 16.28 93 ASN A O 1
ATOM 690 N N . SER A 1 94 ? 90.352 28.077 -22.775 1.00 15.68 94 SER A N 1
ATOM 691 C CA A SER A 1 94 ? 89.108 28.830 -22.679 0.50 15.83 94 SER A CA 1
ATOM 692 C CA B SER A 1 94 ? 89.089 28.820 -22.677 0.50 15.92 94 SER A CA 1
ATOM 693 C C . SER A 1 94 ? 87.951 27.994 -23.248 1.00 15.72 94 SER A C 1
ATOM 694 O O . SER A 1 94 ? 88.127 27.268 -24.226 1.00 15.39 94 SER A O 1
ATOM 699 N N . GLY A 1 95 ? 86.779 28.095 -22.634 1.00 14.53 95 GLY A N 1
ATOM 700 C CA . GLY A 1 95 ? 85.556 27.484 -23.176 1.00 13.44 95 GLY A CA 1
ATOM 701 C C . GLY A 1 95 ? 84.361 28.186 -22.550 1.00 13.77 95 GLY A C 1
ATOM 702 O O . GLY A 1 95 ? 84.530 29.088 -21.722 1.00 13.29 95 GLY A O 1
ATOM 703 N N . GLU A 1 96 ? 83.155 27.818 -22.961 1.00 14.07 96 GLU A N 1
ATOM 704 C CA . GLU A 1 96 ? 81.979 28.449 -22.399 1.00 12.66 96 GLU A CA 1
ATOM 705 C C . GLU A 1 96 ? 81.630 27.649 -21.122 1.00 13.04 96 GLU A C 1
ATOM 706 O O . GLU A 1 96 ? 81.585 26.410 -21.167 1.00 10.87 96 GLU A O 1
ATOM 712 N N . HIS A 1 97 ? 81.390 28.344 -19.996 1.00 10.30 97 HIS A N 1
ATOM 713 C CA . HIS A 1 97 ? 81.137 27.644 -18.711 1.00 10.45 97 HIS A CA 1
ATOM 714 C C . HIS A 1 97 ? 80.022 28.359 -17.969 1.00 10.35 97 HIS A C 1
ATOM 715 O O . HIS A 1 97 ? 79.941 29.597 -17.980 1.00 11.43 97 HIS A O 1
ATOM 722 N N . ARG A 1 98 ? 79.183 27.562 -17.320 1.00 10.38 98 ARG A N 1
ATOM 723 C CA A ARG A 1 98 ? 78.088 28.095 -16.518 0.50 10.94 98 ARG A CA 1
ATOM 724 C CA B ARG A 1 98 ? 78.087 28.078 -16.517 0.50 11.08 98 ARG A CA 1
ATOM 725 C C . ARG A 1 98 ? 78.553 28.014 -15.070 1.00 9.81 98 ARG A C 1
ATOM 726 O O . ARG A 1 98 ? 79.115 26.998 -14.655 1.00 9.87 98 ARG A O 1
ATOM 741 N N . VAL A 1 99 ? 78.306 29.075 -14.291 1.00 9.32 99 VAL A N 1
ATOM 742 C CA . VAL A 1 99 ? 78.804 29.120 -12.906 1.00 7.94 99 VAL A CA 1
ATOM 743 C C . VAL A 1 99 ? 77.682 29.573 -11.990 1.00 8.26 99 VAL A C 1
ATOM 744 O O . VAL A 1 99 ? 77.018 30.568 -12.285 1.00 7.90 99 VAL A O 1
ATOM 748 N N . GLU A 1 100 ? 77.442 28.821 -10.910 1.00 8.01 100 GLU A N 1
ATOM 749 C CA . GLU A 1 100 ? 76.394 29.187 -9.946 1.00 9.07 100 GLU A CA 1
ATOM 750 C C . GLU A 1 100 ? 76.991 29.178 -8.535 1.00 9.48 100 GLU A C 1
ATOM 751 O O . GLU A 1 100 ? 77.753 28.245 -8.180 1.00 10.24 100 GLU A O 1
ATOM 757 N N . ILE A 1 101 ? 76.683 30.222 -7.753 1.00 8.43 101 ILE A N 1
ATOM 758 C CA . ILE A 1 101 ? 77.049 30.256 -6.344 1.00 8.88 101 ILE A CA 1
ATOM 759 C C . ILE A 1 101 ? 75.731 30.237 -5.574 1.00 8.20 101 ILE A C 1
ATOM 760 O O . ILE A 1 101 ? 74.835 31.026 -5.866 1.00 8.43 101 ILE A O 1
ATOM 765 N N . ILE A 1 102 ? 75.605 29.321 -4.613 1.00 7.19 102 ILE A N 1
ATOM 766 C CA . ILE A 1 102 ? 74.368 29.213 -3.850 1.00 7.67 102 ILE A CA 1
ATOM 767 C C . ILE A 1 102 ? 74.680 29.405 -2.388 1.00 7.59 102 ILE A C 1
ATOM 768 O O . ILE A 1 102 ? 75.552 28.703 -1.841 1.00 8.01 102 ILE A O 1
ATOM 773 N N . HIS A 1 103 ? 73.972 30.346 -1.725 1.00 5.54 103 HIS A N 1
ATOM 774 C CA . HIS A 1 103 ? 74.178 30.517 -0.287 1.00 6.26 103 HIS A CA 1
ATOM 775 C C . HIS A 1 103 ? 73.554 29.313 0.456 1.00 6.49 103 HIS A C 1
ATOM 776 O O . HIS A 1 103 ? 72.331 29.079 0.361 1.00 6.89 103 HIS A O 1
ATOM 783 N N . ARG A 1 104 ? 74.362 28.585 1.232 1.00 6.22 104 ARG A N 1
ATOM 784 C CA . ARG A 1 104 ? 73.833 27.465 2.034 1.00 7.20 104 ARG A CA 1
ATOM 785 C C . ARG A 1 104 ? 73.403 27.937 3.397 1.00 7.32 104 ARG A C 1
ATOM 786 O O . ARG A 1 104 ? 72.497 27.345 3.981 1.00 8.29 104 ARG A O 1
ATOM 794 N N . SER A 1 105 ? 74.089 28.947 3.925 1.00 7.58 105 SER A N 1
ATOM 795 C CA . SER A 1 105 ? 73.834 29.459 5.276 1.00 7.38 105 SER A CA 1
ATOM 796 C C . SER A 1 105 ? 72.569 30.279 5.406 1.00 7.89 105 SER A C 1
ATOM 797 O O . SER A 1 105 ? 71.982 30.669 4.407 1.00 7.22 105 SER A O 1
ATOM 800 N N . GLU A 1 106 ? 72.135 30.539 6.647 1.00 7.14 106 GLU A N 1
ATOM 801 C CA . GLU A 1 106 ? 71.044 31.505 6.869 1.00 6.83 106 GLU A CA 1
ATOM 802 C C . GLU A 1 106 ? 71.561 32.677 7.711 1.00 7.94 106 GLU A C 1
ATOM 803 O O . GLU A 1 106 ? 72.695 32.686 8.150 1.00 8.08 106 GLU A O 1
ATOM 809 N N . ASN A 1 107 ? 70.715 33.666 7.931 1.00 7.86 107 ASN A N 1
ATOM 810 C CA . ASN A 1 107 ? 71.151 34.928 8.561 1.00 7.68 107 ASN A CA 1
ATOM 811 C C . ASN A 1 107 ? 71.919 34.842 9.872 1.00 8.44 107 ASN A C 1
ATOM 812 O O . ASN A 1 107 ? 72.898 35.585 10.049 1.00 8.22 107 ASN A O 1
ATOM 817 N N . TRP A 1 108 ? 71.509 33.972 10.805 1.00 8.01 108 TRP A N 1
ATOM 818 C CA . TRP A 1 108 ? 72.226 33.955 12.066 1.00 8.51 108 TRP A CA 1
ATOM 819 C C . TRP A 1 108 ? 73.655 33.454 11.895 1.00 9.07 108 TRP A C 1
ATOM 820 O O . TRP A 1 108 ? 74.517 33.768 12.735 1.00 7.94 108 TRP A O 1
ATOM 831 N N . HIS A 1 109 ? 73.928 32.683 10.841 1.00 7.76 109 HIS A N 1
ATOM 832 C CA . HIS A 1 109 ? 75.305 32.280 10.578 1.00 9.04 109 HIS A CA 1
ATOM 833 C C . HIS A 1 109 ? 76.144 33.497 10.226 1.00 8.44 109 HIS A C 1
ATOM 834 O O . HIS A 1 109 ? 77.306 33.572 10.577 1.00 9.58 109 HIS A O 1
ATOM 841 N N . GLY A 1 110 ? 75.535 34.446 9.530 1.00 8.97 110 GLY A N 1
ATOM 842 C CA . GLY A 1 110 ? 76.191 35.672 9.122 1.00 9.02 110 GLY A CA 1
ATOM 843 C C . GLY A 1 110 ? 75.609 36.122 7.790 1.00 9.71 110 GLY A C 1
ATOM 844 O O . GLY A 1 110 ? 74.628 35.550 7.281 1.00 8.96 110 GLY A O 1
ATOM 845 N N . GLN A 1 111 ? 76.219 37.155 7.238 1.00 8.87 111 GLN A N 1
ATOM 846 C CA A GLN A 1 111 ? 75.842 37.574 5.894 0.50 9.17 111 GLN A CA 1
ATOM 847 C CA B GLN A 1 111 ? 75.863 37.707 5.922 0.50 9.65 111 GLN A CA 1
ATOM 848 C C . GLN A 1 111 ? 77.080 37.458 5.027 1.00 9.65 111 GLN A C 1
ATOM 849 O O . GLN A 1 111 ? 78.228 37.622 5.506 1.00 9.41 111 GLN A O 1
ATOM 860 N N . VAL A 1 112 ? 76.860 37.117 3.760 1.00 8.90 112 VAL A N 1
ATOM 861 C CA . VAL A 1 112 ? 77.975 36.930 2.820 1.00 8.37 112 VAL A CA 1
ATOM 862 C C . VAL A 1 112 ? 77.960 38.073 1.836 1.00 9.04 112 VAL A C 1
ATOM 863 O O . VAL A 1 112 ? 76.889 38.520 1.443 1.00 8.33 112 VAL A O 1
ATOM 867 N N . THR A 1 113 ? 79.142 38.536 1.404 1.00 8.45 113 THR A N 1
ATOM 868 C CA . THR A 1 113 ? 79.209 39.599 0.407 1.00 8.45 113 THR A CA 1
ATOM 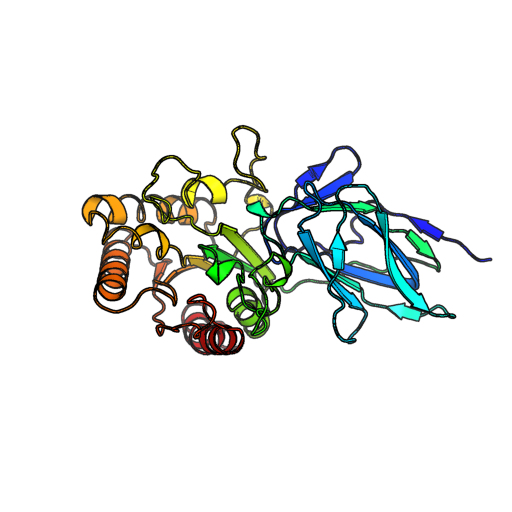869 C C . THR A 1 113 ? 80.024 39.070 -0.782 1.00 9.93 113 THR A C 1
ATOM 870 O O . THR A 1 113 ? 81.093 38.480 -0.596 1.00 9.90 113 THR A O 1
ATOM 874 N N . LEU A 1 114 ? 79.497 39.265 -1.986 1.00 9.65 114 LEU A N 1
ATOM 875 C CA . LEU A 1 114 ? 80.253 39.015 -3.195 1.00 9.78 114 LEU A CA 1
ATOM 876 C C . LEU A 1 114 ? 80.572 40.402 -3.696 1.00 8.40 114 LEU A C 1
ATOM 877 O O . LEU A 1 114 ? 79.654 41.209 -3.901 1.00 8.25 114 LEU A O 1
ATOM 882 N N . LYS A 1 115 ? 81.854 40.719 -3.882 1.00 8.74 115 LYS A N 1
ATOM 883 C CA . LYS A 1 115 ? 82.215 42.096 -4.323 1.00 9.03 115 LYS A CA 1
ATOM 884 C C . LYS A 1 115 ? 82.359 42.237 -5.841 1.00 8.31 115 LYS A C 1
ATOM 885 O O . LYS A 1 115 ? 81.843 43.184 -6.449 1.00 8.18 115 LYS A O 1
ATOM 891 N N . GLN A 1 116 ? 83.082 41.296 -6.441 1.00 7.98 116 GLN A N 1
ATOM 892 C CA . GLN A 1 116 ? 83.366 41.421 -7.898 1.00 9.02 116 GLN A CA 1
ATOM 893 C C . GLN A 1 116 ? 83.885 40.085 -8.397 1.00 7.31 116 GLN A C 1
ATOM 894 O O . GLN A 1 116 ? 84.262 39.233 -7.586 1.00 8.44 116 GLN A O 1
ATOM 900 N N . LEU A 1 117 ? 83.818 39.867 -9.710 1.00 8.09 117 LEU A N 1
ATOM 901 C CA A LEU A 1 117 ? 84.291 38.630 -10.349 0.50 6.95 117 LEU A CA 1
ATOM 902 C CA B LEU A 1 117 ? 84.357 38.636 -10.299 0.50 7.48 117 LEU A CA 1
ATOM 903 C C . LEU A 1 117 ? 85.318 39.026 -11.392 1.00 7.70 117 LEU A C 1
ATOM 904 O O . LEU A 1 117 ? 85.095 40.024 -12.119 1.00 8.12 117 LEU A O 1
ATOM 913 N N . THR A 1 118 ? 86.387 38.236 -11.508 1.00 8.16 118 THR A N 1
ATOM 914 C CA . THR A 1 118 ? 87.400 38.465 -12.537 1.00 7.72 118 THR A CA 1
ATOM 915 C C . THR A 1 118 ? 87.468 37.218 -13.455 1.00 7.33 118 THR A C 1
ATOM 916 O O . THR A 1 118 ? 87.763 36.117 -12.993 1.00 8.22 118 THR A O 1
ATOM 920 N N . LEU A 1 119 ? 87.199 37.431 -14.745 1.00 7.50 119 LEU A N 1
ATOM 921 C CA . LEU A 1 119 ? 87.250 36.383 -15.759 1.00 8.04 119 LEU A CA 1
ATOM 922 C C . LEU A 1 119 ? 88.550 36.546 -16.516 1.00 8.75 119 LEU A C 1
ATOM 923 O O . LEU A 1 119 ? 88.857 37.661 -17.002 1.00 8.95 119 LEU A O 1
ATOM 928 N N . THR A 1 120 ? 89.276 35.447 -16.662 1.00 9.31 120 THR A N 1
ATOM 929 C CA . THR A 1 120 ? 90.435 35.424 -17.544 1.00 9.70 120 THR A CA 1
ATOM 930 C C . THR A 1 120 ? 89.890 34.794 -18.815 1.00 9.93 120 THR A C 1
ATOM 931 O O . THR A 1 120 ? 89.401 33.640 -18.791 1.00 9.50 120 THR A O 1
ATOM 935 N N . GLY A 1 121 ? 89.913 35.519 -19.929 1.00 9.66 121 GLY A N 1
ATOM 936 C CA . GLY A 1 121 ? 89.218 34.981 -21.114 1.00 11.24 121 GLY A CA 1
ATOM 937 C C . GLY A 1 121 ? 88.736 36.074 -21.988 1.00 11.52 121 GLY A C 1
ATOM 938 O O . GLY A 1 121 ? 89.399 37.083 -22.125 1.00 12.38 121 GLY A O 1
ATOM 939 N N A THR A 1 122 ? 87.577 35.884 -22.592 0.50 11.37 122 THR A N 1
ATOM 940 N N B THR A 1 122 ? 87.573 35.927 -22.613 0.50 12.56 122 THR A N 1
ATOM 941 C CA A THR A 1 122 ? 87.128 36.863 -23.560 0.50 10.50 122 THR A CA 1
ATOM 942 C CA B THR A 1 122 ? 87.173 36.993 -23.547 0.50 12.61 122 THR A CA 1
ATOM 943 C C A THR A 1 122 ? 86.003 37.745 -23.043 0.50 10.85 122 THR A C 1
ATOM 944 C C B THR A 1 122 ? 85.882 37.757 -23.233 0.50 12.14 122 THR A C 1
ATOM 945 O O A THR A 1 122 ? 86.109 38.983 -23.077 0.50 10.13 122 THR A O 1
ATOM 946 O O B THR A 1 122 ? 85.751 38.941 -23.599 0.50 10.95 122 THR A O 1
ATOM 953 N N . GLN A 1 123 ? 84.934 37.133 -22.548 1.00 10.49 123 GLN A N 1
ATOM 954 C CA . GLN A 1 123 ? 83.775 37.919 -22.134 1.00 11.13 123 GLN A CA 1
ATOM 955 C C . GLN A 1 123 ? 82.783 37.188 -21.222 1.00 10.40 123 GLN A C 1
ATOM 956 O O . GLN A 1 123 ? 82.675 35.946 -21.243 1.00 9.70 123 GLN A O 1
ATOM 962 N N . PHE A 1 124 ? 82.055 37.974 -20.436 1.00 10.96 124 PHE A N 1
ATOM 963 C CA . PHE A 1 124 ? 80.883 37.452 -19.779 1.00 9.89 124 PHE A CA 1
ATOM 964 C C . PHE A 1 124 ? 79.780 37.425 -20.861 1.00 11.78 124 PHE A C 1
ATOM 965 O O . PHE A 1 124 ? 79.527 38.445 -21.538 1.00 11.67 124 PHE A O 1
ATOM 973 N N . LEU A 1 125 ? 79.088 36.298 -20.975 1.00 10.67 125 LEU A N 1
ATOM 974 C CA . LEU A 1 125 ? 77.927 36.195 -21.869 1.00 12.13 125 LEU A CA 1
ATOM 975 C C . LEU A 1 125 ? 76.656 36.724 -21.160 1.00 11.89 125 LEU A C 1
ATOM 976 O O . LEU A 1 125 ? 76.741 37.065 -19.988 1.00 10.52 125 LEU A O 1
ATOM 981 N N . PRO A 1 126 ? 75.504 36.840 -21.874 1.00 13.04 126 PRO A N 1
ATOM 982 C CA . PRO A 1 126 ? 74.262 37.326 -21.277 1.00 13.11 126 PRO A CA 1
ATOM 983 C C . PRO A 1 126 ? 73.905 36.471 -20.075 1.00 11.31 126 PRO A C 1
ATOM 984 O O . PRO A 1 126 ? 74.161 35.257 -20.064 1.00 11.09 126 PRO A O 1
ATOM 988 N N . ALA A 1 127 ? 73.327 37.137 -19.081 1.00 10.96 127 ALA A N 1
ATOM 989 C CA . ALA A 1 127 ? 72.902 36.463 -17.857 1.00 9.37 127 ALA A CA 1
ATOM 990 C C . ALA A 1 127 ? 72.037 35.221 -18.095 1.00 10.04 127 ALA A C 1
ATOM 991 O O . ALA A 1 127 ? 71.159 35.197 -18.995 1.00 9.09 127 ALA A O 1
ATOM 993 N N . PRO A 1 128 ? 72.222 34.200 -17.247 1.00 9.85 128 PRO A N 1
ATOM 994 C CA . PRO A 1 128 ? 71.341 33.054 -17.346 1.00 10.47 128 PRO A CA 1
ATOM 995 C C . PRO A 1 128 ? 69.898 33.546 -17.229 1.00 9.92 128 PRO A C 1
ATOM 996 O O . PRO A 1 128 ? 69.620 34.463 -16.497 1.00 10.91 128 PRO A O 1
ATOM 1000 N N . VAL A 1 129 ? 68.985 32.895 -17.932 1.00 9.64 129 VAL A N 1
ATOM 1001 C CA . VAL A 1 129 ? 67.593 33.290 -17.906 1.00 10.14 129 VAL A CA 1
ATOM 1002 C C . VAL A 1 129 ? 66.888 32.462 -16.830 1.00 9.79 129 VAL A C 1
ATOM 1003 O O . VAL A 1 129 ? 67.016 31.250 -16.761 1.00 10.35 129 VAL A O 1
ATOM 1007 N N . LEU A 1 130 ? 66.152 33.132 -15.961 1.00 9.13 130 LEU A N 1
ATOM 1008 C CA . LEU A 1 130 ? 65.409 32.418 -14.917 1.00 9.05 130 LEU A CA 1
ATOM 1009 C C . LEU A 1 130 ? 64.004 32.047 -15.389 1.00 9.43 130 LEU A C 1
ATOM 1010 O O . LEU A 1 130 ? 63.434 32.704 -16.271 1.00 9.62 130 LEU A O 1
ATOM 1015 N N . PRO A 1 131 ? 63.377 31.032 -14.733 1.00 10.03 131 PRO A N 1
ATOM 1016 C CA . PRO A 1 131 ? 61.964 30.698 -15.049 1.00 9.56 131 PRO A CA 1
ATOM 1017 C C . PRO A 1 131 ? 60.997 31.855 -14.879 1.00 9.19 131 PRO A C 1
ATOM 1018 O O . PRO A 1 131 ? 61.251 32.771 -14.083 1.00 9.52 131 PRO A O 1
ATOM 1022 N N . GLN A 1 132 ? 59.870 31.828 -15.591 1.00 8.94 132 GLN A N 1
ATOM 1023 C CA . GLN A 1 132 ? 58.882 32.868 -15.370 1.00 10.02 132 GLN A CA 1
ATOM 1024 C C . GLN A 1 132 ? 58.154 32.734 -14.015 1.00 10.24 132 GLN A C 1
ATOM 1025 O O . GLN A 1 132 ? 57.857 33.758 -13.349 1.00 10.82 132 GLN A O 1
ATOM 1031 N N . ARG A 1 133 ? 57.815 31.504 -13.645 1.00 10.88 133 ARG A N 1
ATOM 1032 C CA . ARG A 1 133 ? 57.060 31.262 -12.406 1.00 10.62 133 ARG A CA 1
ATOM 1033 C C . ARG A 1 133 ? 57.926 31.615 -11.202 1.00 9.90 133 ARG A C 1
ATOM 1034 O O . ARG A 1 133 ? 59.130 31.387 -11.234 1.00 8.76 133 ARG A O 1
ATOM 1042 N N . LYS A 1 134 ? 57.327 32.203 -10.171 1.00 9.18 134 LYS A N 1
ATOM 1043 C CA . LYS A 1 134 ? 58.059 32.678 -8.991 1.00 8.36 134 LYS A CA 1
ATOM 1044 C C . LYS A 1 134 ? 57.343 32.185 -7.727 1.00 8.30 134 LYS A C 1
ATOM 1045 O O . LYS A 1 134 ? 56.137 32.385 -7.601 1.00 7.63 134 LYS A O 1
ATOM 1051 N N . ILE A 1 135 ? 58.096 31.566 -6.814 1.00 7.53 135 ILE A N 1
ATOM 1052 C CA . ILE A 1 135 ? 57.561 31.141 -5.536 1.00 8.04 135 ILE A CA 1
ATOM 1053 C C . ILE A 1 135 ? 58.357 31.862 -4.423 1.00 7.74 135 ILE A C 1
ATOM 1054 O O . ILE A 1 135 ? 59.555 32.087 -4.547 1.00 8.44 135 ILE A O 1
ATOM 1059 N N . LEU A 1 136 ? 57.659 32.160 -3.344 1.00 8.08 136 LEU A N 1
ATOM 1060 C CA . LEU A 1 136 ? 58.233 32.667 -2.103 1.00 6.77 136 LEU A CA 1
ATOM 1061 C C . LEU A 1 136 ? 57.840 31.641 -1.021 1.00 6.22 136 LEU A C 1
ATOM 1062 O O . LEU A 1 136 ? 56.668 31.385 -0.834 1.00 5.85 136 LEU A O 1
ATOM 1067 N N . VAL A 1 137 ? 58.808 31.131 -0.261 1.00 5.68 137 VAL A N 1
ATOM 1068 C CA . VAL A 1 137 ? 58.515 30.206 0.847 1.00 6.33 137 VAL A CA 1
ATOM 1069 C C . VAL A 1 137 ? 58.912 30.914 2.153 1.00 6.34 137 VAL A C 1
ATOM 1070 O O . VAL A 1 137 ? 60.057 31.337 2.309 1.00 6.95 137 VAL A O 1
ATOM 1074 N N . LEU A 1 138 ? 57.967 30.985 3.080 1.00 6.37 138 LEU A N 1
ATOM 1075 C CA . LEU A 1 138 ? 58.182 31.675 4.380 1.00 6.82 138 LEU A CA 1
ATOM 1076 C C . LEU A 1 138 ? 58.201 30.605 5.478 1.00 7.07 138 LEU A C 1
ATOM 1077 O O . LEU A 1 138 ? 57.342 29.701 5.503 1.00 9.08 138 LEU A O 1
ATOM 1082 N N . GLY A 1 139 ? 59.136 30.692 6.405 1.00 7.84 139 GLY A N 1
ATOM 1083 C CA . GLY A 1 139 ? 59.115 29.682 7.441 1.00 7.57 139 GLY A CA 1
ATOM 1084 C C . GLY A 1 139 ? 60.263 29.769 8.438 1.00 7.29 139 GLY A C 1
ATOM 1085 O O . GLY A 1 139 ? 60.854 30.821 8.659 1.00 7.42 139 GLY A O 1
ATOM 1086 N N . ASP A 1 140 ? 60.555 28.624 9.021 1.00 7.29 140 ASP A N 1
ATOM 1087 C CA . ASP A 1 140 ? 61.569 28.517 10.052 1.00 7.65 140 ASP A CA 1
ATOM 1088 C C . ASP A 1 140 ? 62.738 27.655 9.550 1.00 8.65 140 ASP A C 1
ATOM 1089 O O . ASP A 1 140 ? 62.977 27.598 8.355 1.00 8.57 140 ASP A O 1
ATOM 1094 N N . SER A 1 141 ? 63.476 26.992 10.445 1.00 8.60 141 SER A N 1
ATOM 1095 C CA . SER A 1 141 ? 64.716 26.327 10.015 1.00 9.32 141 SER A CA 1
ATOM 1096 C C . SER A 1 141 ? 64.515 25.198 9.020 1.00 8.19 141 SER A C 1
ATOM 1097 O O . SER A 1 141 ? 65.455 24.899 8.275 1.00 8.18 141 SER A O 1
ATOM 1100 N N . VAL A 1 142 ? 63.337 24.557 9.010 1.00 6.99 142 VAL A N 1
ATOM 1101 C CA . VAL A 1 142 ? 63.097 23.496 8.023 1.00 7.44 142 VAL A CA 1
ATOM 1102 C C . VAL A 1 142 ? 63.149 24.138 6.595 1.00 7.36 142 VAL A C 1
ATOM 1103 O O . VAL A 1 142 ? 63.799 23.626 5.692 1.00 7.59 142 VAL A O 1
ATOM 1107 N N . THR A 1 143 ? 62.477 25.266 6.433 1.00 5.91 143 THR A N 1
ATOM 1108 C CA . THR A 1 143 ? 62.513 26.005 5.161 1.00 7.33 143 THR A CA 1
ATOM 1109 C C . THR A 1 143 ? 63.951 26.462 4.870 1.00 8.03 143 THR A C 1
ATOM 1110 O O . THR A 1 143 ? 64.373 26.530 3.690 1.00 8.96 143 THR A O 1
ATOM 1114 N N . CYS A 1 144 ? 64.714 26.776 5.929 1.00 9.45 144 CYS A N 1
ATOM 1115 C CA . CYS A 1 144 ? 66.084 27.225 5.764 1.00 11.18 144 CYS A CA 1
ATOM 1116 C C . CYS A 1 144 ? 67.061 26.082 5.458 1.00 12.25 144 CYS A C 1
ATOM 1117 O O . C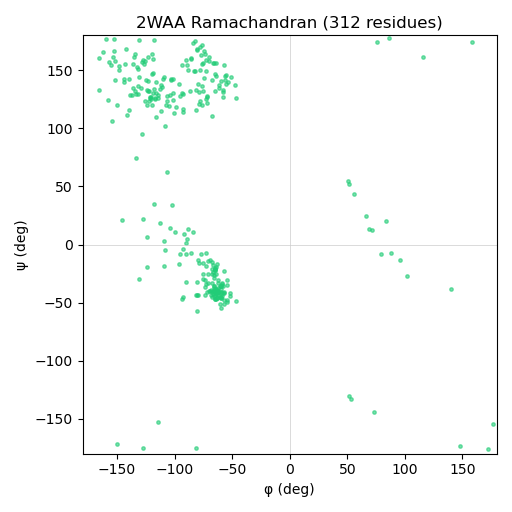YS A 1 144 ? 68.211 26.358 5.239 1.00 13.98 144 CYS A O 1
ATOM 1120 N N . GLY A 1 145 ? 66.631 24.830 5.529 1.00 10.96 145 GLY A N 1
ATOM 1121 C CA . GLY A 1 145 ? 67.467 23.682 5.172 1.00 9.64 145 GLY A CA 1
ATOM 1122 C C . GLY A 1 145 ? 68.383 23.218 6.288 1.00 9.67 145 GLY A C 1
ATOM 1123 O O . GLY A 1 145 ? 69.397 22.571 6.033 1.00 9.56 145 GLY A O 1
ATOM 1124 N N . GLU A 1 146 ? 68.065 23.583 7.526 1.00 7.80 146 GLU A N 1
ATOM 1125 C CA . GLU A 1 146 ? 68.912 23.147 8.644 1.00 8.50 146 GLU A CA 1
ATOM 1126 C C . GLU A 1 146 ? 69.067 21.609 8.771 1.00 9.29 146 GLU A C 1
ATOM 1127 O O . GLU A 1 146 ? 68.086 20.866 8.680 1.00 9.87 146 GLU A O 1
ATOM 1133 N N . ALA A 1 147 ? 70.326 21.166 8.915 1.00 9.27 147 ALA A N 1
ATOM 1134 C CA . ALA A 1 147 ? 70.666 19.748 9.242 1.00 10.23 147 ALA A CA 1
ATOM 1135 C C . ALA A 1 147 ? 70.427 18.769 8.104 1.00 10.27 147 ALA A C 1
ATOM 1136 O O . ALA A 1 147 ? 70.498 17.537 8.297 1.00 11.85 147 ALA A O 1
ATOM 1138 N N . ILE A 1 148 ? 70.205 19.278 6.897 1.00 9.46 148 ILE A N 1
ATOM 1139 C CA . ILE A 1 148 ? 70.104 18.364 5.752 1.00 8.85 148 ILE A CA 1
ATOM 1140 C C . ILE A 1 148 ? 71.410 17.604 5.537 1.00 9.78 148 ILE A C 1
ATOM 1141 O O . ILE A 1 148 ? 71.371 16.399 5.166 1.00 10.65 148 ILE A O 1
ATOM 1146 N N . ASP A 1 149 ? 72.554 18.266 5.744 1.00 9.21 149 ASP A N 1
ATOM 1147 C CA . ASP A 1 149 ? 73.844 17.616 5.446 1.00 9.51 149 ASP A CA 1
ATOM 1148 C C . ASP A 1 149 ? 74.540 17.112 6.705 1.00 10.15 149 ASP A C 1
ATOM 1149 O O . ASP A 1 149 ? 75.765 17.136 6.791 1.00 11.04 149 ASP A O 1
ATOM 1154 N N . ARG A 1 150 ? 73.756 16.659 7.676 1.00 10.41 150 ARG A N 1
ATOM 1155 C CA . ARG A 1 150 ? 74.299 16.156 8.930 1.00 10.78 150 ARG A CA 1
ATOM 1156 C C . ARG A 1 150 ? 75.110 14.920 8.586 1.00 11.40 150 ARG A C 1
ATOM 1157 O O . ARG A 1 150 ? 74.812 14.219 7.627 1.00 11.16 150 ARG A O 1
ATOM 1165 N N . VAL A 1 151 ? 76.063 14.586 9.429 1.00 11.91 151 VAL A N 1
ATOM 1166 C CA . VAL A 1 151 ? 76.766 13.311 9.257 1.00 14.45 151 VAL A CA 1
ATOM 1167 C C . VAL A 1 151 ? 76.872 12.703 10.639 1.00 16.04 151 VAL A C 1
ATOM 1168 O O . VAL A 1 151 ? 77.151 13.403 11.599 1.00 15.64 151 VAL A O 1
ATOM 1172 N N . ALA A 1 152 ? 76.578 11.415 10.745 1.00 19.05 152 ALA A N 1
ATOM 1173 C CA . ALA A 1 152 ? 76.588 10.757 12.064 1.00 21.47 152 ALA A CA 1
ATOM 1174 C C . ALA A 1 152 ? 77.970 10.901 12.730 1.00 21.78 152 ALA A C 1
ATOM 1175 O O . ALA A 1 152 ? 78.987 10.731 12.077 1.00 23.38 152 ALA A O 1
ATOM 1177 N N . GLY A 1 153 ? 78.001 11.281 14.002 1.00 22.88 153 GLY A N 1
ATOM 1178 C CA . GLY A 1 153 ? 79.289 11.471 14.681 1.00 22.97 153 GLY A CA 1
ATOM 1179 C C . GLY A 1 153 ? 79.740 12.917 14.837 1.00 22.37 153 GLY A C 1
ATOM 1180 O O . GLY A 1 153 ? 80.511 13.242 15.762 1.00 24.22 153 GLY A O 1
ATOM 1181 N N . GLU A 1 154 ? 79.308 13.796 13.939 1.00 20.00 154 GLU A N 1
ATOM 1182 C CA . GLU A 1 154 ? 79.688 15.203 14.014 1.00 19.66 154 GLU A CA 1
ATOM 1183 C C . GLU A 1 154 ? 78.830 16.016 14.999 1.00 19.86 154 GLU A C 1
ATOM 1184 O O . GLU A 1 154 ? 77.666 15.699 15.189 1.00 20.56 154 GLU A O 1
ATOM 1190 N N . ASP A 1 155 ? 79.418 17.044 15.600 1.00 19.09 155 ASP A N 1
ATOM 1191 C CA . ASP A 1 155 ? 78.667 18.069 16.316 1.00 20.26 155 ASP A CA 1
ATOM 1192 C C . ASP A 1 155 ? 78.040 18.938 15.238 1.00 19.08 155 ASP A C 1
ATOM 1193 O O . ASP A 1 155 ? 78.708 19.278 14.263 1.00 17.45 155 ASP A O 1
ATOM 1198 N N . LYS A 1 156 ? 76.751 19.222 15.372 1.00 17.49 156 LYS A N 1
ATOM 1199 C CA . LYS A 1 156 ? 76.088 20.126 14.438 1.00 16.88 156 LYS A CA 1
ATOM 1200 C C . LYS A 1 156 ? 76.945 21.384 14.252 1.00 14.30 156 LYS A C 1
ATOM 1201 O O . LYS A 1 156 ? 77.488 21.955 15.227 1.00 14.93 156 LYS A O 1
ATOM 1207 N N . ASN A 1 157 ? 77.070 21.833 13.010 1.00 11.39 157 ASN A N 1
ATOM 1208 C CA . ASN A 1 157 ? 77.750 23.074 12.738 1.00 9.23 157 ASN A CA 1
ATOM 1209 C C . ASN A 1 157 ? 77.157 23.652 11.437 1.00 8.04 157 ASN A C 1
ATOM 1210 O O . ASN A 1 157 ? 76.289 23.028 10.848 1.00 6.86 157 ASN A O 1
ATOM 1215 N N . THR A 1 158 ? 77.592 24.836 11.016 1.00 7.58 158 THR A N 1
ATOM 1216 C CA . THR A 1 158 ? 76.870 25.523 9.950 1.00 7.23 158 THR A CA 1
ATOM 1217 C C . THR A 1 158 ? 77.013 24.809 8.592 1.00 7.26 158 THR A C 1
ATOM 1218 O O . THR A 1 158 ? 76.242 25.089 7.663 1.00 5.76 158 THR A O 1
ATOM 1222 N N . ARG A 1 159 ? 77.950 23.859 8.479 1.00 7.42 159 ARG A N 1
ATOM 1223 C CA . ARG A 1 159 ? 78.052 23.024 7.285 1.00 7.04 159 ARG A CA 1
ATOM 1224 C C . ARG A 1 159 ? 76.842 22.113 7.079 1.00 7.86 159 ARG A C 1
ATOM 1225 O O . ARG A 1 159 ? 76.539 21.710 5.955 1.00 7.84 159 ARG A O 1
ATOM 1233 N N . TRP A 1 160 ? 76.108 21.837 8.150 1.00 7.72 160 TRP A N 1
ATOM 1234 C CA . TRP A 1 160 ? 74.955 20.979 8.044 1.00 8.73 160 TRP A CA 1
ATOM 1235 C C . TRP A 1 160 ? 73.800 21.573 7.230 1.00 8.42 160 TRP A C 1
ATOM 1236 O O . TRP A 1 160 ? 72.873 20.846 6.880 1.00 9.08 160 TRP A O 1
ATOM 1247 N N . TRP A 1 161 ? 73.814 22.880 6.967 1.00 8.26 161 TRP A N 1
ATOM 1248 C CA . TRP A 1 161 ? 72.729 23.475 6.193 1.00 8.22 161 TRP A CA 1
ATOM 1249 C C . TRP A 1 161 ? 72.885 23.241 4.678 1.00 9.14 161 TRP A C 1
ATOM 1250 O O . TRP A 1 161 ? 73.981 23.370 4.128 1.00 9.11 161 TRP A O 1
ATOM 1261 N N . ASN A 1 162 ? 71.787 22.915 4.002 1.00 8.96 162 ASN A N 1
ATOM 1262 C CA . ASN A 1 162 ? 71.845 22.717 2.554 1.00 9.97 162 ASN A CA 1
ATOM 1263 C C . ASN A 1 162 ? 70.594 23.285 1.922 1.00 9.83 162 ASN A C 1
ATOM 1264 O O . ASN A 1 162 ? 69.509 22.747 2.112 1.00 12.04 162 ASN A O 1
ATOM 1269 N N . ALA A 1 163 ? 70.716 24.371 1.164 1.00 10.47 163 ALA A N 1
ATOM 1270 C CA . ALA A 1 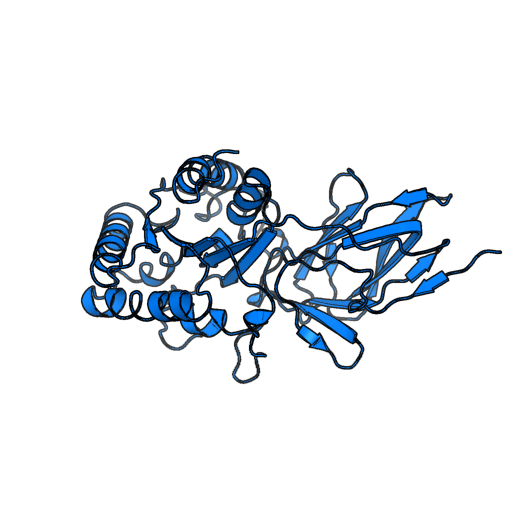163 ? 69.532 25.029 0.587 1.00 11.38 163 ALA A CA 1
ATOM 1271 C C . ALA A 1 163 ? 69.026 24.295 -0.661 1.00 11.37 163 ALA A C 1
ATOM 1272 O O . ALA A 1 163 ? 67.811 24.118 -0.835 1.00 10.74 163 ALA A O 1
ATOM 1274 N N . ARG A 1 164 ? 69.955 23.882 -1.533 1.00 11.00 164 ARG A N 1
ATOM 1275 C CA . ARG A 1 164 ? 69.603 23.270 -2.829 1.00 12.60 164 ARG A CA 1
ATOM 1276 C C . ARG A 1 164 ? 68.731 22.034 -2.658 1.00 11.42 164 ARG A C 1
ATOM 1277 O O . ARG A 1 164 ? 67.896 21.735 -3.520 1.00 10.59 164 ARG A O 1
ATOM 1285 N N . GLU A 1 165 ? 68.993 21.271 -1.582 1.00 10.84 165 GLU A N 1
ATOM 1286 C CA . GLU A 1 165 ? 68.281 20.029 -1.322 1.00 10.27 165 GLU A CA 1
ATOM 1287 C C . GLU A 1 165 ? 67.172 20.150 -0.298 1.00 9.98 165 GLU A C 1
ATOM 1288 O O . GLU A 1 165 ? 66.585 19.135 0.123 1.00 10.57 165 GLU A O 1
ATOM 1294 N N . SER A 1 166 ? 66.847 21.385 0.059 1.00 9.75 166 SER A N 1
ATOM 1295 C CA . SER A 1 166 ? 65.700 21.633 0.942 1.00 10.07 166 SER A CA 1
ATOM 1296 C C . SER A 1 166 ? 64.373 21.499 0.174 1.00 9.76 166 SER A C 1
ATOM 1297 O O . SER A 1 166 ? 64.326 21.704 -1.055 1.00 9.73 166 SER A O 1
ATOM 1300 N N . TYR A 1 167 ? 63.275 21.186 0.886 1.00 8.36 167 TYR A N 1
ATOM 1301 C CA . TYR A 1 167 ? 62.035 20.925 0.205 1.00 8.84 167 TYR A CA 1
ATOM 1302 C C . TYR A 1 167 ? 61.589 22.130 -0.639 1.00 7.97 167 TYR A C 1
ATOM 1303 O O . TYR A 1 167 ? 60.995 21.939 -1.712 1.00 7.89 167 TYR A O 1
ATOM 1312 N N . GLY A 1 168 ? 61.870 23.345 -0.165 1.00 8.49 168 G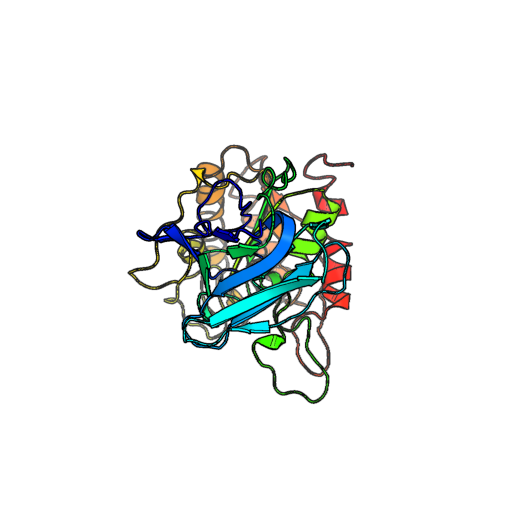LY A N 1
ATOM 1313 C CA . GLY A 1 168 ? 61.426 24.569 -0.877 1.00 7.89 168 GLY A CA 1
ATOM 1314 C C . GLY A 1 168 ? 62.124 24.678 -2.237 1.00 8.78 168 GLY A C 1
ATOM 1315 O O . GLY A 1 168 ? 61.469 24.953 -3.246 1.00 8.34 168 GLY A O 1
ATOM 1316 N N . MET A 1 169 ? 63.425 24.413 -2.266 1.00 8.71 169 MET A N 1
ATOM 1317 C CA . MET A 1 169 ? 64.154 24.463 -3.550 1.00 8.53 169 MET A CA 1
ATOM 1318 C C . MET A 1 169 ? 63.830 23.272 -4.464 1.00 9.04 169 MET A C 1
ATOM 1319 O O . MET A 1 169 ? 63.693 23.455 -5.686 1.00 9.34 169 MET A O 1
ATOM 1324 N N . LEU A 1 170 ? 63.630 22.086 -3.879 1.00 8.46 170 LEU A N 1
ATOM 1325 C CA . LEU A 1 170 ? 63.254 20.913 -4.698 1.00 8.82 170 LEU A CA 1
ATOM 1326 C C . LEU A 1 170 ? 61.879 21.102 -5.300 1.00 9.15 170 LEU A C 1
ATOM 1327 O O . LEU A 1 170 ? 61.686 20.737 -6.454 1.00 8.83 170 LEU A O 1
ATOM 1332 N N . THR A 1 171 ? 60.929 21.667 -4.526 1.00 8.48 171 THR A N 1
ATOM 1333 C CA . THR A 1 171 ? 59.582 21.930 -4.994 1.00 9.36 171 THR A CA 1
ATOM 1334 C C . THR A 1 171 ? 59.592 22.965 -6.151 1.00 9.92 171 THR A C 1
ATOM 1335 O O . THR A 1 171 ? 58.918 22.751 -7.164 1.00 8.86 171 THR A O 1
ATOM 1339 N N . ALA A 1 172 ? 60.332 24.061 -5.966 1.00 7.04 172 ALA A N 1
ATOM 1340 C CA . ALA A 1 172 ? 60.479 25.097 -7.013 1.00 9.12 172 ALA A CA 1
ATOM 1341 C C . ALA A 1 172 ? 61.063 24.507 -8.292 1.00 9.86 172 ALA A C 1
ATOM 1342 O O . ALA A 1 172 ? 60.556 24.814 -9.385 1.00 11.49 172 ALA A O 1
ATOM 1344 N N . LYS A 1 173 ? 62.089 23.690 -8.155 1.00 9.66 173 LYS A N 1
ATOM 1345 C CA . LYS A 1 173 ? 62.706 23.008 -9.325 1.00 11.57 173 LYS A CA 1
ATOM 1346 C C . LYS A 1 173 ? 61.678 22.116 -10.041 1.00 12.27 173 LYS A C 1
ATOM 1347 O O . LYS A 1 173 ? 61.461 22.237 -11.259 1.00 12.26 173 LYS A O 1
ATOM 1353 N N . ALA A 1 174 ? 60.990 21.262 -9.289 1.00 11.60 174 ALA A N 1
ATOM 1354 C CA . ALA A 1 174 ? 59.898 20.472 -9.901 1.00 11.84 174 ALA A CA 1
ATOM 1355 C C . ALA A 1 174 ? 58.831 21.330 -10.620 1.00 12.13 174 ALA A C 1
ATOM 1356 O O . ALA A 1 174 ? 58.296 20.936 -11.690 1.00 11.28 174 ALA A O 1
ATOM 1358 N N . LEU A 1 175 ? 58.529 22.530 -10.099 1.00 10.26 175 LEU A N 1
ATOM 1359 C CA . LEU A 1 175 ? 57.517 23.376 -10.683 1.00 11.39 175 LEU A CA 1
ATOM 1360 C C . LEU A 1 175 ? 58.075 24.366 -11.730 1.00 11.51 175 LEU A C 1
ATOM 1361 O O . LEU A 1 175 ? 57.345 25.265 -12.143 1.00 12.55 175 LEU A O 1
ATOM 1366 N N . ASP A 1 176 ? 59.345 24.201 -12.094 1.00 12.35 176 ASP A N 1
ATOM 1367 C CA . ASP A 1 176 ? 60.038 25.110 -13.056 1.00 12.98 176 ASP A CA 1
ATOM 1368 C C . ASP A 1 176 ? 59.849 26.562 -12.649 1.00 12.29 176 ASP A C 1
ATOM 1369 O O . ASP A 1 176 ? 59.367 27.406 -13.421 1.00 12.01 176 ASP A O 1
ATOM 1374 N N . ALA A 1 177 ? 60.218 26.846 -11.399 1.00 10.35 177 ALA A N 1
ATOM 1375 C CA . ALA A 1 177 ? 59.962 28.148 -10.820 1.00 9.56 177 ALA A CA 1
ATOM 1376 C C . ALA A 1 177 ? 61.187 28.702 -10.134 1.00 7.92 177 ALA A C 1
ATOM 1377 O O . ALA A 1 177 ? 62.066 27.964 -9.661 1.00 9.47 177 ALA A O 1
ATOM 1379 N N . GLN A 1 178 ? 61.253 30.033 -10.089 1.00 8.52 178 GLN A N 1
ATOM 1380 C CA . GLN A 1 178 ? 62.205 30.674 -9.178 1.00 7.68 178 GLN A CA 1
ATOM 1381 C C . GLN A 1 178 ? 61.747 30.471 -7.753 1.00 8.41 178 GLN A C 1
ATOM 1382 O O . GLN A 1 178 ? 60.565 30.226 -7.508 1.00 8.79 178 GLN A O 1
ATOM 1388 N N . VAL A 1 179 ? 62.657 30.633 -6.789 1.00 8.60 179 VAL A N 1
ATOM 1389 C CA . VAL A 1 179 ? 62.219 30.612 -5.412 1.00 7.88 179 VAL A CA 1
ATOM 1390 C C . VAL A 1 179 ? 63.033 31.599 -4.594 1.00 7.47 179 VAL A C 1
ATOM 1391 O O . VAL A 1 179 ? 64.252 31.746 -4.796 1.00 8.52 179 VAL A O 1
ATOM 1395 N N . GLN A 1 180 ? 62.374 32.301 -3.683 1.00 6.56 180 GLN A N 1
ATOM 1396 C CA . GLN A 1 180 ? 63.094 32.934 -2.548 1.00 6.49 180 GLN A CA 1
ATOM 1397 C C . GLN A 1 180 ? 62.688 32.215 -1.266 1.00 6.54 180 GLN A C 1
ATOM 1398 O O . GLN A 1 180 ? 61.503 31.877 -1.075 1.00 6.54 180 GLN A O 1
ATOM 1404 N N . LEU A 1 181 ? 63.675 31.961 -0.415 1.00 6.81 181 LEU A N 1
ATOM 1405 C CA . LEU A 1 181 ? 63.425 31.425 0.925 1.00 6.46 181 LEU A CA 1
ATOM 1406 C C . LEU A 1 181 ? 63.544 32.607 1.919 1.00 6.30 181 LEU A C 1
ATOM 1407 O O . LEU A 1 181 ? 64.577 33.337 1.917 1.00 7.27 181 LEU A O 1
ATOM 1412 N N . VAL A 1 182 ? 62.500 32.850 2.718 1.00 6.06 182 VAL A N 1
ATOM 1413 C CA . VAL A 1 182 ? 62.531 33.958 3.697 1.00 5.57 182 VAL A CA 1
ATOM 1414 C C . VAL A 1 182 ? 62.142 33.273 4.998 1.00 6.50 182 VAL A C 1
ATOM 1415 O O . VAL A 1 182 ? 60.966 33.054 5.268 1.00 7.14 182 VAL A O 1
ATOM 1419 N N . CYS A 1 183 ? 63.154 32.883 5.762 1.00 7.21 183 CYS A N 1
ATOM 1420 C CA . CYS A 1 183 ? 62.969 31.953 6.877 1.00 7.21 183 CYS A CA 1
ATOM 1421 C C . CYS A 1 183 ? 64.052 32.277 7.898 1.00 7.80 183 CYS A C 1
ATOM 1422 O O . CYS A 1 183 ? 65.101 32.851 7.556 1.00 6.53 183 CYS A O 1
ATOM 1425 N N . TRP A 1 184 ? 63.814 31.895 9.147 1.00 6.98 184 TRP A N 1
ATOM 1426 C CA . TRP A 1 184 ? 64.800 32.143 10.206 1.00 7.80 184 TRP A CA 1
ATOM 1427 C C . TRP A 1 184 ? 64.662 31.038 11.236 1.00 7.90 184 TRP A C 1
ATOM 1428 O O . TRP A 1 184 ? 63.575 30.869 11.844 1.00 9.06 184 TRP A O 1
ATOM 1439 N N . GLY A 1 185 ? 65.727 30.285 11.462 1.00 8.03 185 GLY A N 1
ATOM 1440 C CA . GLY A 1 185 ? 65.641 29.217 12.462 1.00 8.17 185 GLY A CA 1
ATOM 1441 C C . GLY A 1 185 ? 65.224 29.688 13.851 1.00 8.50 185 GLY A C 1
ATOM 1442 O O . GLY A 1 185 ? 65.676 30.736 14.346 1.00 7.14 185 GLY A O 1
ATOM 1443 N N . GLY A 1 186 ? 64.411 28.869 14.511 1.00 7.90 186 GLY A N 1
ATOM 1444 C CA . GLY A 1 186 ? 63.989 29.150 15.881 1.00 7.92 186 GLY A CA 1
ATOM 1445 C C . GLY A 1 186 ? 62.864 30.167 16.013 1.00 8.33 186 GLY A C 1
ATOM 1446 O O . GLY A 1 186 ? 62.308 30.300 17.102 1.00 7.52 186 GLY A O 1
ATOM 1447 N N . ARG A 1 187 ? 62.488 30.835 14.907 1.00 7.58 187 ARG A N 1
ATOM 1448 C CA . ARG A 1 187 ? 61.484 31.894 14.909 1.00 7.40 187 ARG A CA 1
ATOM 1449 C C . ARG A 1 187 ? 60.071 31.402 14.581 1.00 7.74 187 ARG A C 1
ATOM 1450 O O . ARG A 1 187 ? 59.920 30.372 13.944 1.00 7.26 187 ARG A O 1
ATOM 1458 N N . GLY A 1 188 ? 59.070 32.143 15.068 1.00 7.07 188 GLY A N 1
ATOM 1459 C CA . GLY A 1 188 ? 57.659 31.804 14.841 1.00 7.62 188 GLY A CA 1
ATOM 1460 C C . GLY A 1 188 ? 56.886 32.969 14.288 1.00 7.24 188 GLY A C 1
ATOM 1461 O O . GLY A 1 188 ? 57.458 34.056 13.981 1.00 6.75 188 GLY A O 1
ATOM 1462 N N . LEU A 1 189 ? 55.577 32.761 14.157 1.00 7.54 189 LEU A N 1
ATOM 1463 C CA . LEU A 1 189 ? 54.672 33.808 13.765 1.00 8.31 189 LEU A CA 1
ATOM 1464 C C . LEU A 1 189 ? 54.531 34.845 14.907 1.00 9.64 189 LEU A C 1
ATOM 1465 O O . LEU A 1 189 ? 54.500 36.070 14.669 1.00 9.41 189 LEU A O 1
ATOM 1470 N N . ILE A 1 190 ? 54.476 34.330 16.137 1.00 10.41 190 ILE A N 1
ATOM 1471 C CA . ILE A 1 190 ? 54.345 35.193 17.333 1.00 11.85 190 ILE A CA 1
ATOM 1472 C C . ILE A 1 190 ? 55.400 35.045 18.410 1.00 10.45 190 ILE A C 1
ATOM 1473 O O . ILE A 1 190 ? 55.547 35.949 19.249 1.00 12.42 190 ILE A O 1
ATOM 1478 N N . ARG A 1 191 ? 56.130 33.936 18.437 1.00 10.62 191 ARG A N 1
ATOM 1479 C CA . ARG A 1 191 ? 57.200 33.772 19.439 1.00 9.87 191 ARG A CA 1
ATOM 1480 C C . ARG A 1 191 ? 58.224 32.770 18.980 1.00 9.92 191 ARG A C 1
ATOM 1481 O O . ARG A 1 191 ? 57.948 31.915 18.104 1.00 10.28 191 ARG A O 1
ATOM 1489 N N . SER A 1 192 ? 59.423 32.880 19.539 1.00 9.81 192 SER A N 1
ATOM 1490 C CA . SER A 1 192 ? 60.483 31.941 19.269 1.00 10.02 192 SER A CA 1
ATOM 1491 C C . SER A 1 192 ? 60.342 30.654 20.093 1.00 11.10 192 SER A C 1
ATOM 1492 O O . SER A 1 192 ? 59.501 30.590 21.008 1.00 11.88 192 SER A O 1
ATOM 1495 N N . TRP A 1 193 ? 61.116 29.625 19.739 1.00 10.38 193 TRP A N 1
ATOM 1496 C CA . TRP A 1 193 ? 61.020 28.295 20.374 1.00 11.14 193 TRP A CA 1
ATOM 1497 C C . TRP A 1 193 ? 61.157 28.379 21.902 1.00 12.78 193 TRP A C 1
ATOM 1498 O O . TRP A 1 193 ? 60.575 27.561 22.636 1.00 12.14 193 TRP A O 1
ATOM 1509 N N . ASN A 1 194 ? 61.920 29.364 22.351 1.00 12.34 194 ASN A N 1
ATOM 1510 C CA . ASN A 1 194 ? 62.250 29.522 23.769 1.00 14.05 194 ASN A CA 1
ATOM 1511 C C . ASN A 1 194 ? 61.224 30.366 24.503 1.00 14.32 194 ASN A C 1
ATOM 1512 O O . ASN A 1 194 ? 61.432 30.676 25.685 1.00 17.81 194 ASN A O 1
ATOM 1517 N N . GLY A 1 195 ? 60.145 30.751 23.822 1.00 13.51 195 GLY A N 1
ATOM 1518 C CA . GLY A 1 195 ? 59.041 31.462 24.424 1.00 14.08 195 GLY A CA 1
ATOM 1519 C C . GLY A 1 195 ? 59.114 32.979 24.272 1.00 14.63 195 GLY A C 1
ATOM 1520 O O . GLY A 1 195 ? 58.132 33.675 24.533 1.00 14.83 195 GLY A O 1
ATOM 1521 N N . LYS A 1 196 ? 60.286 33.481 23.864 1.00 14.11 196 LYS A N 1
ATOM 1522 C CA . LYS A 1 196 ? 60.502 34.920 23.712 1.00 15.54 196 LYS A CA 1
ATOM 1523 C C . LYS A 1 196 ? 59.559 35.483 22.673 1.00 14.88 196 LYS A C 1
ATOM 1524 O O . LYS A 1 196 ? 59.400 34.883 21.603 1.00 14.24 196 LYS A O 1
ATOM 1530 N N . THR A 1 197 ? 58.926 36.618 22.962 1.00 15.13 197 THR A N 1
ATOM 1531 C CA . THR A 1 197 ? 57.946 37.208 22.051 1.00 15.39 197 THR A CA 1
ATOM 1532 C C . THR A 1 197 ? 58.475 38.468 21.384 1.00 15.57 197 THR A C 1
ATOM 1533 O O . THR A 1 197 ? 57.798 39.043 20.524 1.00 16.28 197 THR A O 1
ATOM 1537 N N . ASP A 1 198 ? 59.667 38.906 21.768 1.00 14.04 198 ASP A N 1
ATOM 1538 C CA . ASP A 1 198 ? 60.143 40.180 21.261 1.00 14.84 198 ASP A CA 1
ATOM 1539 C C . ASP A 1 198 ? 61.354 40.053 20.317 1.00 14.30 198 ASP A C 1
ATOM 1540 O O . ASP A 1 198 ? 62.063 41.050 20.067 1.00 14.44 198 ASP A O 1
ATOM 1545 N N . ASP A 1 199 ? 61.588 38.861 19.770 1.00 13.38 199 ASP A N 1
ATOM 1546 C CA . ASP A 1 199 ? 62.514 38.736 18.627 1.00 12.08 199 ASP A CA 1
ATOM 1547 C C . ASP A 1 199 ? 61.768 39.195 17.380 1.00 11.70 199 ASP A C 1
ATOM 1548 O O . ASP A 1 199 ? 60.532 39.385 17.413 1.00 11.50 199 ASP A O 1
ATOM 1553 N N . ALA A 1 200 ? 62.492 39.358 16.266 1.00 10.56 200 ALA A N 1
ATOM 1554 C CA . ALA A 1 200 ? 61.827 39.569 14.977 1.00 10.48 200 ALA A CA 1
ATOM 1555 C C . ALA A 1 200 ? 61.094 38.264 14.615 1.00 9.87 200 ALA A C 1
ATOM 1556 O O . ALA A 1 200 ? 61.703 37.213 14.318 1.00 9.83 200 ALA A O 1
ATOM 1558 N N . ASN A 1 201 ? 59.777 38.340 14.660 1.00 9.85 201 ASN A N 1
ATOM 1559 C CA . ASN A 1 201 ? 58.942 37.198 14.266 1.00 9.04 201 ASN A CA 1
ATOM 1560 C C . ASN A 1 201 ? 58.798 37.188 12.743 1.00 8.86 201 ASN A C 1
ATOM 1561 O O . ASN A 1 201 ? 59.278 38.101 12.092 1.00 10.18 201 ASN A O 1
ATOM 1566 N N . LEU A 1 202 ? 58.148 36.172 12.184 1.00 9.27 202 LEU A N 1
ATOM 1567 C CA . LEU A 1 202 ? 58.019 36.084 10.711 1.00 8.43 202 LEU A CA 1
ATOM 1568 C C . LEU A 1 202 ? 57.458 37.396 10.111 1.00 8.82 202 LEU A C 1
ATOM 1569 O O . LEU A 1 202 ? 57.986 37.888 9.143 1.00 9.31 202 LEU A O 1
ATOM 1574 N N . PRO A 1 203 ? 56.408 38.004 10.712 1.00 9.64 203 PRO A N 1
ATOM 1575 C CA . PRO A 1 203 ? 55.914 39.216 10.060 1.00 10.08 203 PRO A CA 1
ATOM 1576 C C . PRO A 1 203 ? 56.923 40.367 10.046 1.00 10.03 203 PRO A C 1
ATOM 1577 O O . PRO A 1 203 ? 56.779 41.264 9.204 1.00 11.34 203 PRO A O 1
ATOM 1581 N N . ASP A 1 204 ? 57.900 40.325 10.961 1.00 9.38 204 ASP A N 1
ATOM 1582 C CA . ASP A 1 204 ? 58.991 41.305 11.047 1.00 9.82 204 ASP A CA 1
ATOM 1583 C C . ASP A 1 204 ? 60.090 41.014 10.042 1.00 9.35 204 ASP A C 1
ATOM 1584 O O . ASP A 1 204 ? 60.373 41.854 9.188 1.00 9.88 204 ASP A O 1
ATOM 1589 N N . PHE A 1 205 ? 60.666 39.814 10.088 1.00 9.06 205 PHE A N 1
ATOM 1590 C CA . PHE A 1 205 ? 61.799 39.566 9.173 1.00 9.42 205 PHE A CA 1
ATOM 1591 C C . PHE A 1 205 ? 61.382 39.400 7.732 1.00 9.24 205 PHE A C 1
ATOM 1592 O O . PHE A 1 205 ? 62.210 39.536 6.837 1.00 9.46 205 PHE A O 1
ATOM 1600 N N . TYR A 1 206 ? 60.111 39.112 7.493 1.00 9.09 206 TYR A N 1
ATOM 1601 C CA . TYR A 1 206 ? 59.590 39.086 6.130 1.00 10.16 206 TYR A CA 1
ATOM 1602 C C . TYR A 1 206 ? 59.819 40.453 5.439 1.00 9.83 206 TYR A C 1
ATOM 1603 O O . TYR A 1 206 ? 59.851 40.544 4.209 1.00 10.45 206 TYR A O 1
ATOM 1612 N N . GLN A 1 207 ? 59.971 41.512 6.246 1.00 9.41 207 GLN A N 1
ATOM 1613 C CA . GLN A 1 207 ? 60.187 42.843 5.694 1.00 10.73 207 GLN A CA 1
ATOM 1614 C C . GLN A 1 207 ? 61.647 43.162 5.393 1.00 10.51 207 GLN A C 1
ATOM 1615 O O . GLN A 1 207 ? 61.922 44.204 4.800 1.00 12.04 207 GLN A O 1
ATOM 1621 N N . PHE A 1 208 ? 62.578 42.295 5.787 1.00 9.74 208 PHE A N 1
ATOM 1622 C CA . PHE A 1 208 ? 63.997 42.664 5.762 1.00 9.47 208 PHE A CA 1
ATOM 1623 C C . PHE A 1 208 ? 64.703 42.038 4.597 1.00 9.99 208 PHE A C 1
ATOM 1624 O O . PHE A 1 208 ? 64.479 40.873 4.271 1.00 9.16 208 PHE A O 1
ATOM 1632 N N . THR A 1 209 ? 65.620 42.772 3.982 1.00 8.84 209 THR A N 1
ATOM 1633 C CA . THR A 1 209 ? 66.394 42.135 2.928 1.00 9.37 209 THR A CA 1
ATOM 1634 C C . THR A 1 209 ? 67.337 41.073 3.500 1.00 9.74 209 THR A C 1
ATOM 1635 O O . THR A 1 209 ? 67.599 40.011 2.881 1.00 8.90 209 THR A O 1
ATOM 1639 N N . LEU A 1 210 ? 67.925 41.407 4.648 1.00 9.86 210 LEU A N 1
ATOM 1640 C CA . LEU A 1 210 ? 68.762 40.463 5.399 1.00 11.66 210 LEU A CA 1
ATOM 1641 C C . LEU A 1 210 ? 68.877 41.017 6.809 1.00 11.83 210 LEU A C 1
ATOM 1642 O O . LEU A 1 210 ? 68.570 42.181 7.013 1.00 11.88 210 LEU A O 1
ATOM 1647 N N . GLY A 1 211 ? 69.335 40.216 7.769 1.00 12.08 211 GLY A N 1
ATOM 1648 C CA . GLY A 1 211 ? 69.546 40.712 9.125 1.00 14.36 211 GLY A CA 1
ATOM 1649 C C . GLY A 1 211 ? 68.257 40.887 9.895 1.00 14.93 211 GLY A C 1
ATOM 1650 O O . GLY A 1 211 ? 67.176 40.745 9.339 1.00 15.68 211 GLY A O 1
ATOM 1651 N N . ASP A 1 212 ? 68.322 41.215 11.177 1.00 16.24 212 ASP A N 1
ATOM 1652 C CA . ASP A 1 212 ? 67.048 41.553 11.805 1.00 18.48 212 ASP A CA 1
ATOM 1653 C C . ASP A 1 212 ? 67.111 42.635 12.872 1.00 20.70 212 ASP A C 1
ATOM 1654 O O . ASP A 1 212 ? 66.177 42.744 13.715 1.00 20.27 212 ASP A O 1
ATOM 1659 N N . THR A 1 213 ? 68.159 43.452 12.831 1.00 23.07 213 THR A N 1
ATOM 1660 C CA . THR A 1 213 ? 68.266 44.542 13.842 1.00 26.89 213 THR A CA 1
ATOM 1661 C C . THR A 1 213 ? 67.428 45.755 13.470 1.00 27.76 213 THR A C 1
ATOM 1662 O O . THR A 1 213 ? 66.713 45.774 12.450 1.00 27.04 213 THR A O 1
ATOM 1666 N N . GLY A 1 214 ? 67.562 46.808 14.272 1.00 28.35 214 GLY A N 1
ATOM 1667 C CA . GLY A 1 214 ? 66.873 48.043 13.956 1.00 30.12 214 GLY A CA 1
ATOM 1668 C C . GLY A 1 214 ? 67.427 48.609 12.659 1.00 30.73 214 GLY A C 1
ATOM 1669 O O . GLY A 1 214 ? 66.780 49.425 11.987 1.00 31.44 214 GLY A O 1
ATOM 1670 N N . GLN A 1 215 ? 68.629 48.171 12.293 1.00 30.92 215 GLN A N 1
ATOM 1671 C CA . GLN A 1 215 ? 69.241 48.686 11.065 1.00 30.94 215 GLN A CA 1
ATOM 1672 C C . GLN A 1 215 ? 69.192 47.712 9.870 1.00 28.90 215 GLN A C 1
ATOM 1673 O O . GLN A 1 215 ? 69.895 47.918 8.870 1.00 29.53 215 GLN A O 1
ATOM 1679 N N . ALA A 1 216 ? 68.380 46.651 9.956 1.00 25.43 216 ALA A N 1
ATOM 1680 C CA . ALA A 1 216 ? 68.218 45.770 8.794 1.00 21.74 216 ALA A CA 1
ATOM 1681 C C . ALA A 1 216 ? 67.551 46.546 7.656 1.00 18.21 216 ALA A C 1
ATOM 1682 O O . ALA A 1 216 ? 66.539 47.174 7.851 1.00 16.76 216 ALA A O 1
ATOM 1684 N N . PRO A 1 217 ? 68.102 46.460 6.446 1.00 17.18 217 PRO A N 1
ATOM 1685 C CA . PRO A 1 217 ? 67.497 47.065 5.257 1.00 15.82 217 PRO A CA 1
ATOM 1686 C C . PRO A 1 217 ? 66.110 46.510 4.927 1.00 15.85 217 PRO A C 1
ATOM 1687 O O . PRO A 1 217 ? 65.913 45.278 4.985 1.00 14.62 217 PRO A O 1
ATOM 1691 N N . GLN A 1 218 ? 65.189 47.415 4.565 1.00 14.68 218 GLN A N 1
ATOM 1692 C CA . GLN A 1 218 ? 63.855 47.082 4.081 1.00 14.74 218 GLN A CA 1
ATOM 1693 C C . GLN A 1 218 ? 63.913 46.501 2.694 1.00 13.20 218 GLN A C 1
ATOM 1694 O O . GLN A 1 218 ? 64.508 47.063 1.766 1.00 12.48 218 GLN A O 1
ATOM 1700 N N . TRP A 1 219 ? 63.288 45.354 2.560 1.00 11.15 219 TRP A N 1
ATOM 1701 C CA . TRP A 1 219 ? 63.116 44.711 1.258 1.00 10.65 219 TRP A CA 1
ATOM 1702 C C . TRP A 1 219 ? 61.972 45.364 0.489 1.00 10.96 219 TRP A C 1
ATOM 1703 O O . TRP A 1 219 ? 60.784 45.370 0.942 1.00 11.81 219 TRP A O 1
ATOM 1714 N N . ASP A 1 220 ? 62.294 45.887 -0.695 1.00 10.83 220 ASP A N 1
ATOM 1715 C CA . ASP A 1 220 ? 61.257 46.417 -1.566 1.00 11.55 220 ASP A CA 1
ATOM 1716 C C . ASP A 1 220 ? 60.576 45.277 -2.345 1.00 11.70 220 ASP A C 1
ATOM 1717 O O . ASP A 1 220 ? 61.212 44.597 -3.146 1.00 11.08 220 ASP A O 1
ATOM 1722 N N . HIS A 1 221 ? 59.275 45.062 -2.104 1.00 12.84 221 HIS A N 1
ATOM 1723 C CA . HIS A 1 221 ? 58.577 43.905 -2.700 1.00 14.60 221 HIS A CA 1
ATOM 1724 C C . HIS A 1 221 ? 58.432 43.962 -4.199 1.00 15.11 221 HIS A C 1
ATOM 1725 O O . HIS A 1 221 ? 58.172 42.955 -4.852 1.00 16.65 221 HIS A O 1
ATOM 1732 N N . HIS A 1 222 ? 58.605 45.149 -4.766 1.00 16.50 222 HIS A N 1
ATOM 1733 C CA . HIS A 1 222 ? 58.536 45.295 -6.204 1.00 17.16 222 HIS A CA 1
ATOM 1734 C C . HIS A 1 222 ? 59.679 44.500 -6.826 1.00 15.20 222 HIS A C 1
ATOM 1735 O O . HIS A 1 222 ? 59.665 44.178 -8.005 1.00 14.97 222 HIS A O 1
ATOM 1742 N N . ARG A 1 223 ? 60.691 44.185 -6.023 1.00 12.89 223 ARG A N 1
ATOM 1743 C CA . ARG A 1 223 ? 61.859 43.473 -6.550 1.00 10.34 223 ARG A CA 1
ATOM 1744 C C . ARG A 1 223 ? 61.602 41.971 -6.712 1.00 11.07 223 ARG A C 1
ATOM 1745 O O . ARG A 1 223 ? 62.414 41.278 -7.330 1.00 10.68 223 ARG A O 1
ATOM 1753 N N . TYR A 1 224 ? 60.545 41.443 -6.088 1.00 10.25 224 TYR A N 1
ATOM 1754 C CA . TYR A 1 224 ? 60.175 40.027 -6.335 1.00 10.26 224 TYR A CA 1
ATOM 1755 C C . TYR A 1 224 ? 58.684 39.853 -6.069 1.00 11.18 224 TYR A C 1
ATOM 1756 O O . TYR A 1 224 ? 58.252 39.918 -4.917 1.00 9.90 224 TYR A O 1
ATOM 1765 N N . GLN A 1 225 ? 57.898 39.713 -7.131 1.00 10.34 225 GLN A N 1
ATOM 1766 C CA . GLN A 1 225 ? 56.440 39.563 -6.972 1.00 11.72 225 GLN A CA 1
ATOM 1767 C C . GLN A 1 225 ? 56.116 38.108 -7.310 1.00 11.14 225 GLN A C 1
ATOM 1768 O O . GLN A 1 225 ? 56.115 37.712 -8.489 1.00 11.92 225 GLN A O 1
ATOM 1774 N N . PRO A 1 226 ? 55.901 37.284 -6.272 1.00 10.95 226 PRO A N 1
ATOM 1775 C CA . PRO A 1 226 ? 55.693 35.857 -6.496 1.00 10.15 226 PRO A CA 1
ATOM 1776 C C . PRO A 1 226 ? 54.285 35.534 -6.975 1.00 8.99 226 PRO A C 1
ATOM 1777 O O . PRO A 1 226 ? 53.327 36.271 -6.646 1.00 10.55 226 PRO A O 1
ATOM 1781 N N . ASP A 1 227 ? 54.192 34.467 -7.760 1.00 7.65 227 ASP A N 1
ATOM 1782 C CA . ASP A 1 227 ? 52.916 33.901 -8.196 1.00 8.48 227 ASP A CA 1
ATOM 1783 C C . ASP A 1 227 ? 52.344 33.037 -7.075 1.00 8.83 227 ASP A C 1
ATOM 1784 O O . ASP A 1 227 ? 51.134 32.924 -6.930 1.00 9.11 227 ASP A O 1
ATOM 1789 N N . LEU A 1 228 ? 53.235 32.404 -6.303 1.00 7.63 228 LEU A N 1
ATOM 1790 C CA . LEU A 1 228 ? 52.808 31.530 -5.195 1.00 7.91 228 LEU A CA 1
ATOM 1791 C C . LEU A 1 228 ? 53.639 31.825 -3.950 1.00 8.14 228 LEU A C 1
ATOM 1792 O O . LEU A 1 228 ? 54.878 31.906 -4.018 1.00 7.47 228 LEU A O 1
ATOM 1797 N N . ILE A 1 229 ? 52.947 31.982 -2.816 1.00 7.01 229 ILE A N 1
ATOM 1798 C CA . ILE A 1 229 ? 53.587 32.157 -1.532 1.00 8.01 229 ILE A CA 1
ATOM 1799 C C . ILE A 1 229 ? 53.191 30.966 -0.646 1.00 7.06 229 ILE A C 1
ATOM 1800 O O . ILE A 1 229 ? 52.010 30.691 -0.439 1.00 8.94 229 ILE A O 1
ATOM 1805 N N . ILE A 1 230 ? 54.177 30.272 -0.120 1.00 6.05 230 ILE A N 1
ATOM 1806 C CA . ILE A 1 230 ? 53.878 29.179 0.819 1.00 6.97 230 ILE A CA 1
ATOM 1807 C C . ILE A 1 230 ? 54.248 29.664 2.184 1.00 7.51 230 ILE A C 1
ATOM 1808 O O . ILE A 1 230 ? 55.390 30.079 2.376 1.00 8.91 230 ILE A O 1
ATOM 1813 N N . SER A 1 231 ? 53.337 29.565 3.153 1.00 7.57 231 SER A N 1
ATOM 1814 C CA . SER A 1 231 ? 53.733 29.905 4.518 1.00 8.57 231 SER A CA 1
ATOM 1815 C C . SER A 1 231 ? 53.733 28.624 5.350 1.00 8.91 231 SER A C 1
ATOM 1816 O O . SER A 1 231 ? 52.681 28.021 5.525 1.00 9.39 231 SER A O 1
ATOM 1819 N N . ALA A 1 232 ? 54.912 28.216 5.824 1.00 8.90 232 ALA A N 1
ATOM 1820 C CA . ALA A 1 232 ? 55.135 26.973 6.573 1.00 8.56 232 ALA A CA 1
ATOM 1821 C C . ALA A 1 232 ? 55.639 27.312 7.991 1.00 8.69 232 ALA A C 1
ATOM 1822 O O . ALA A 1 232 ? 56.405 26.525 8.594 1.00 10.04 232 ALA A O 1
ATOM 1824 N N . ILE A 1 233 ? 55.153 28.416 8.566 1.00 8.42 233 ILE A N 1
ATOM 1825 C CA . ILE A 1 233 ? 55.631 28.850 9.894 1.00 8.17 233 ILE A CA 1
ATOM 1826 C C . ILE A 1 233 ? 54.808 28.115 10.946 1.00 8.65 233 ILE A C 1
ATOM 1827 O O . ILE A 1 233 ? 53.703 27.610 10.645 1.00 9.39 233 ILE A O 1
ATOM 1832 N N . GLY A 1 234 ? 55.323 28.035 12.173 1.00 9.05 234 GLY A N 1
ATOM 1833 C CA . GLY A 1 234 ? 54.536 27.463 13.250 1.00 9.05 234 GLY A CA 1
ATOM 1834 C C . GLY A 1 234 ? 55.256 26.564 14.249 1.00 9.81 234 GLY A C 1
ATOM 1835 O O . GLY A 1 234 ? 54.920 26.616 15.430 1.00 10.37 234 GLY A O 1
ATOM 1836 N N . THR A 1 235 ? 56.211 25.732 13.806 1.00 7.79 235 THR A N 1
ATOM 1837 C CA . THR A 1 235 ? 56.884 24.808 14.724 1.00 9.46 235 THR A CA 1
ATOM 1838 C C . THR A 1 235 ? 57.301 25.540 16.011 1.00 9.46 235 THR A C 1
ATOM 1839 O O . THR A 1 235 ? 57.056 25.056 17.120 1.00 9.92 235 THR A O 1
ATOM 1843 N N . ASN A 1 236 ? 57.937 26.688 15.877 1.00 8.80 236 ASN A N 1
ATOM 1844 C CA . ASN A 1 236 ? 58.532 27.298 17.083 1.00 9.20 236 ASN A CA 1
ATOM 1845 C C . ASN A 1 236 ? 57.486 27.939 17.978 1.00 10.09 236 ASN A C 1
ATOM 1846 O O . ASN A 1 236 ? 57.667 28.017 19.205 1.00 10.04 236 ASN A O 1
ATOM 1851 N N . ASP A 1 237 ? 56.394 28.427 17.384 1.00 11.38 237 ASP A N 1
ATOM 1852 C CA . ASP A 1 237 ? 55.293 28.946 18.186 1.00 11.29 237 ASP A CA 1
ATOM 1853 C C . ASP A 1 237 ? 54.731 27.885 19.124 1.00 12.44 237 ASP A C 1
ATOM 1854 O O . ASP A 1 237 ? 54.186 28.216 20.196 1.00 12.48 237 ASP A O 1
ATOM 1859 N N . PHE A 1 238 ? 54.768 26.622 18.668 1.00 12.53 238 PHE A N 1
ATOM 1860 C CA . PHE A 1 238 ? 54.199 25.480 19.442 1.00 13.00 238 PHE A CA 1
ATOM 1861 C C . PHE A 1 238 ? 55.213 24.775 20.343 1.00 14.90 238 PHE A C 1
ATOM 1862 O O . PHE A 1 238 ? 54.853 23.866 21.112 1.00 14.49 238 PHE A O 1
ATOM 1870 N N . SER A 1 239 ? 56.472 25.195 20.272 1.00 15.63 239 SER A N 1
ATOM 1871 C CA A SER A 1 239 ? 57.512 24.543 21.078 0.50 16.89 239 SER A CA 1
ATOM 1872 C CA B SER A 1 239 ? 57.537 24.557 21.062 0.50 16.90 239 SER A CA 1
ATOM 1873 C C . SER A 1 239 ? 57.287 24.685 22.571 1.00 18.14 239 SER A C 1
ATOM 1874 O O . SER A 1 239 ? 57.405 23.703 23.308 1.00 18.22 239 SER A O 1
ATOM 1879 N N . PRO A 1 240 ? 56.944 25.895 23.032 1.00 18.70 240 PRO A N 1
ATOM 1880 C CA . PRO A 1 240 ? 56.666 25.981 24.465 1.00 20.37 240 PRO A CA 1
ATOM 1881 C C . PRO A 1 240 ? 55.363 25.296 24.881 1.00 21.69 240 PRO A C 1
ATOM 1882 O O . PRO A 1 240 ? 55.256 24.902 26.039 1.00 24.34 240 PRO A O 1
ATOM 1886 N N . GLY A 1 241 ? 54.394 25.167 23.967 1.00 19.69 241 GLY A N 1
ATOM 1887 C CA . GLY A 1 241 ? 53.055 24.670 24.262 1.00 18.66 241 GLY A CA 1
ATOM 1888 C C . GLY A 1 241 ? 52.172 25.193 23.127 1.00 17.43 241 GLY A C 1
ATOM 1889 O O . GLY A 1 241 ? 52.629 25.970 22.278 1.00 16.96 241 GLY A O 1
ATOM 1890 N N . ILE A 1 242 ? 50.915 24.791 23.076 1.00 17.02 242 ILE A N 1
ATOM 1891 C CA . ILE A 1 242 ? 50.029 25.324 22.046 1.00 16.19 242 ILE A CA 1
ATOM 1892 C C . ILE A 1 242 ? 49.692 26.754 22.387 1.00 16.43 242 ILE A C 1
ATOM 1893 O O . ILE A 1 242 ? 49.191 26.999 23.491 1.00 16.04 242 ILE A O 1
ATOM 1898 N N . PRO A 1 243 ? 49.937 27.727 21.464 1.00 16.16 243 PRO A N 1
ATOM 1899 C CA . PRO A 1 243 ? 49.622 29.128 21.815 1.00 15.75 243 PRO A CA 1
ATOM 1900 C C . PRO A 1 243 ? 48.129 29.442 21.839 1.00 17.48 243 PRO A C 1
ATOM 1901 O O . PRO A 1 243 ? 47.317 28.737 21.240 1.00 16.85 243 PRO A O 1
ATOM 1905 N N . ASP A 1 244 ? 47.763 30.506 22.536 1.00 17.53 244 ASP A N 1
ATOM 1906 C CA . ASP A 1 244 ? 46.377 30.962 22.568 1.00 19.80 244 ASP A CA 1
ATOM 1907 C C . ASP A 1 244 ? 45.712 31.034 21.168 1.00 19.66 244 ASP A C 1
ATOM 1908 O O . ASP A 1 244 ? 46.221 31.729 20.258 1.00 19.68 244 ASP A O 1
ATOM 1913 N N . ARG A 1 245 ? 44.565 30.378 21.016 1.00 19.12 245 ARG A N 1
ATOM 1914 C CA . ARG A 1 245 ? 43.900 30.283 19.719 1.00 18.95 245 ARG A CA 1
ATOM 1915 C C . ARG A 1 245 ? 43.512 31.627 19.115 1.00 19.81 245 ARG A C 1
ATOM 1916 O O . ARG A 1 245 ? 43.900 31.935 17.962 1.00 18.55 245 ARG A O 1
ATOM 1924 N N . ALA A 1 246 ? 42.760 32.450 19.854 1.00 18.83 246 ALA A N 1
ATOM 1925 C CA . ALA A 1 246 ? 42.369 33.745 19.278 1.00 19.09 246 ALA A CA 1
ATOM 1926 C C . ALA A 1 246 ? 43.579 34.601 18.906 1.00 17.76 246 ALA A C 1
ATOM 1927 O O . ALA A 1 246 ? 43.579 35.241 17.879 1.00 18.27 246 ALA A O 1
ATOM 1929 N N . THR A 1 247 ? 44.605 34.614 19.743 1.00 17.38 247 THR A N 1
ATOM 1930 C CA . THR A 1 247 ? 45.765 35.448 19.509 1.00 17.70 247 THR A CA 1
ATOM 1931 C C . THR A 1 247 ? 46.498 34.991 18.227 1.00 16.68 247 THR A C 1
ATOM 1932 O O . THR A 1 247 ? 46.853 35.779 17.341 1.00 16.84 247 THR A O 1
ATOM 1936 N N . TYR A 1 248 ? 46.702 33.699 18.131 1.00 15.26 248 TYR A N 1
ATOM 1937 C CA . TYR A 1 248 ? 47.412 33.176 16.977 1.00 13.67 248 TYR A CA 1
ATOM 1938 C C . TYR A 1 248 ? 46.630 33.400 15.677 1.00 14.08 248 TYR A C 1
ATOM 1939 O O . TYR A 1 248 ? 47.189 33.850 14.659 1.00 13.87 248 TYR A O 1
ATOM 1948 N N . ILE A 1 249 ? 45.342 33.082 15.694 1.00 14.07 249 ILE A N 1
ATOM 1949 C CA . ILE A 1 249 ? 44.548 33.204 14.476 1.00 14.35 249 ILE A CA 1
ATOM 1950 C C . ILE A 1 249 ? 44.450 34.667 14.076 1.00 16.07 249 ILE A C 1
ATOM 1951 O O . ILE A 1 249 ? 44.548 35.019 12.882 1.00 15.23 249 ILE A O 1
ATOM 1956 N N . ASN A 1 250 ? 44.284 35.557 15.049 1.00 16.83 250 ASN A N 1
ATOM 1957 C CA . ASN A 1 250 ? 44.206 36.956 14.675 1.00 16.44 250 ASN A CA 1
ATOM 1958 C C . ASN A 1 250 ? 45.527 37.466 14.096 1.00 15.66 250 ASN A C 1
ATOM 1959 O O . ASN A 1 250 ? 45.519 38.263 13.149 1.00 14.68 250 ASN A O 1
ATOM 1964 N N . THR A 1 251 ? 46.660 37.016 14.624 1.00 13.98 251 THR A N 1
ATOM 1965 C CA A THR A 1 251 ? 47.882 37.482 14.007 0.50 13.99 251 THR A CA 1
ATOM 1966 C CA B THR A 1 251 ? 47.951 37.397 14.077 0.50 12.56 251 THR A CA 1
ATOM 1967 C C . THR A 1 251 ? 48.194 36.803 12.687 1.00 12.92 251 THR A C 1
ATOM 1968 O O . THR A 1 251 ? 48.695 37.477 11.789 1.00 11.70 251 THR A O 1
ATOM 1975 N N . TYR A 1 252 ? 47.800 35.539 12.522 1.00 10.38 252 TYR A N 1
ATOM 1976 C CA . TYR A 1 252 ? 48.027 34.899 11.238 1.00 10.49 252 TYR A CA 1
ATOM 1977 C C . TYR A 1 252 ? 47.157 35.596 10.191 1.00 11.43 252 TYR A C 1
ATOM 1978 O O . TYR A 1 252 ? 47.603 35.874 9.073 1.00 11.03 252 TYR A O 1
ATOM 1987 N N . THR A 1 253 ? 45.895 35.888 10.555 1.00 12.16 253 THR A N 1
ATOM 1988 C CA . THR A 1 253 ? 44.994 36.559 9.632 1.00 12.44 253 THR A CA 1
ATOM 1989 C C . THR A 1 253 ? 45.586 37.913 9.246 1.00 12.97 253 THR A C 1
ATOM 1990 O O . THR A 1 253 ? 45.617 38.266 8.058 1.00 11.67 253 THR A O 1
ATOM 1994 N N . ARG A 1 254 ? 46.076 38.663 10.234 1.00 12.88 254 ARG A N 1
ATOM 1995 C CA A ARG A 1 254 ? 46.622 39.967 9.909 0.50 12.96 254 ARG A CA 1
ATOM 1996 C CA B ARG A 1 254 ? 46.683 39.979 9.972 0.50 12.88 254 ARG A CA 1
ATOM 1997 C C . ARG A 1 254 ? 47.849 39.852 9.002 1.00 12.87 254 ARG A C 1
ATOM 1998 O O . ARG A 1 254 ? 47.990 40.629 8.060 1.00 13.05 254 ARG A O 1
ATOM 2013 N N . PHE A 1 255 ? 48.714 38.880 9.254 1.00 11.38 255 PHE A N 1
ATOM 2014 C CA . PHE A 1 255 ? 49.889 38.690 8.368 1.00 10.37 255 PHE A CA 1
ATOM 2015 C C . PHE A 1 255 ? 49.510 38.312 6.927 1.00 9.52 255 PHE A C 1
ATOM 2016 O O . PHE A 1 255 ? 50.077 38.845 5.963 1.00 9.19 255 PHE A O 1
ATOM 2024 N N . VAL A 1 256 ? 48.538 37.412 6.747 1.00 9.28 256 VAL A N 1
ATOM 2025 C CA . VAL A 1 256 ? 48.206 36.964 5.405 1.00 10.12 256 VAL A CA 1
ATOM 2026 C C . VAL A 1 256 ? 47.517 38.130 4.699 1.00 10.48 256 VAL A C 1
ATOM 2027 O O . VAL A 1 256 ? 47.730 38.331 3.518 1.00 11.39 256 VAL A O 1
ATOM 2031 N N . ARG A 1 257 ? 46.765 38.944 5.444 1.00 10.96 257 ARG A N 1
ATOM 2032 C CA . ARG A 1 257 ? 46.260 40.184 4.846 1.00 12.05 257 ARG A CA 1
ATOM 2033 C C . ARG A 1 257 ? 47.374 41.092 4.300 1.00 12.01 257 ARG A C 1
ATOM 2034 O O . ARG A 1 257 ? 47.237 41.667 3.217 1.00 11.94 257 ARG A O 1
ATOM 2042 N N . THR A 1 258 ? 48.483 41.231 5.033 1.00 11.21 258 THR A N 1
ATOM 2043 C CA . THR A 1 258 ? 49.638 41.942 4.520 1.00 11.39 258 THR A CA 1
ATOM 2044 C C . THR A 1 258 ? 50.184 41.306 3.233 1.00 10.75 258 THR A C 1
ATOM 2045 O O . THR A 1 258 ? 50.490 42.001 2.245 1.00 10.74 258 THR A O 1
ATOM 2049 N N . LEU A 1 259 ? 50.306 39.980 3.230 1.00 9.22 259 LEU A N 1
ATOM 2050 C CA . LEU A 1 259 ? 50.797 39.314 2.048 1.00 8.50 259 LEU A CA 1
ATOM 2051 C C . LEU A 1 259 ? 49.878 39.583 0.853 1.00 9.02 259 LEU A C 1
ATOM 2052 O O . LEU A 1 259 ? 50.341 39.802 -0.279 1.00 8.48 259 LEU A O 1
ATOM 2057 N N . LEU A 1 260 ? 48.581 39.473 1.093 1.00 8.85 260 LEU A N 1
ATOM 2058 C CA . LEU A 1 260 ? 47.604 39.570 0.004 1.00 10.38 260 LEU A CA 1
ATOM 2059 C C . LEU A 1 260 ? 47.685 40.972 -0.628 1.00 11.10 260 LEU A C 1
ATOM 2060 O O . LEU A 1 260 ? 47.545 41.141 -1.842 1.00 11.43 260 LEU A O 1
ATOM 2065 N N . ASP A 1 261 ? 47.850 41.957 0.228 1.00 12.43 261 ASP A N 1
ATOM 2066 C CA . ASP A 1 261 ? 47.908 43.364 -0.183 1.00 14.96 261 ASP A CA 1
ATOM 2067 C C . ASP A 1 261 ? 49.251 43.662 -0.869 1.00 14.33 261 ASP A C 1
ATOM 2068 O O . ASP A 1 261 ? 49.288 44.299 -1.913 1.00 14.00 261 ASP A O 1
ATOM 2073 N N . ASN A 1 262 ? 50.358 43.172 -0.312 1.00 12.33 262 ASN A N 1
ATOM 2074 C CA . ASN A 1 262 ? 51.679 43.400 -0.947 1.00 13.37 262 ASN A CA 1
ATOM 2075 C C . ASN A 1 262 ? 51.912 42.712 -2.279 1.00 12.65 262 ASN A C 1
ATOM 2076 O O . ASN A 1 262 ? 52.741 43.165 -3.075 1.00 12.63 262 ASN A O 1
ATOM 2081 N N . HIS A 1 263 ? 51.200 41.603 -2.516 1.00 12.03 263 HIS A N 1
ATOM 2082 C CA . HIS A 1 263 ? 51.443 40.724 -3.680 1.00 12.96 263 HIS A CA 1
ATOM 2083 C C . HIS A 1 263 ? 50.088 40.413 -4.288 1.00 13.47 263 HIS A C 1
ATOM 2084 O O . HIS A 1 263 ? 49.525 39.302 -4.078 1.00 12.35 263 HIS A O 1
ATOM 2091 N N . PRO A 1 264 ? 49.509 41.405 -4.994 1.00 13.42 264 PRO A N 1
ATOM 2092 C CA . PRO A 1 264 ? 48.101 41.321 -5.364 1.00 14.09 264 PRO A CA 1
ATOM 2093 C C . PRO A 1 264 ? 47.833 40.186 -6.320 1.00 15.59 264 PRO A C 1
ATOM 2094 O O . PRO A 1 264 ? 46.687 39.736 -6.427 1.00 17.95 264 PRO A O 1
ATOM 2098 N N . GLN A 1 265 ? 48.867 39.741 -7.018 1.00 15.22 265 GLN A N 1
ATOM 2099 C CA . GLN A 1 265 ? 48.778 38.656 -8.003 1.00 16.05 265 GLN A CA 1
ATOM 2100 C C . GLN A 1 265 ? 49.036 37.266 -7.383 1.00 14.84 265 GLN A C 1
ATOM 2101 O O . GLN A 1 265 ? 48.891 36.245 -8.084 1.00 15.01 265 GLN A O 1
ATOM 2107 N N . ALA A 1 266 ? 49.455 37.200 -6.118 1.00 12.22 266 ALA A N 1
ATOM 2108 C CA . ALA A 1 266 ? 49.903 35.891 -5.573 1.00 10.94 266 ALA A CA 1
ATOM 2109 C C . ALA A 1 266 ? 48.743 34.999 -5.074 1.00 11.05 266 ALA A C 1
ATOM 2110 O O . ALA A 1 266 ? 47.741 35.500 -4.583 1.00 11.91 266 ALA A O 1
ATOM 2112 N N . THR A 1 267 ? 48.931 33.690 -5.182 1.00 10.56 267 THR A N 1
ATOM 2113 C CA . THR A 1 267 ? 48.121 32.686 -4.463 1.00 10.73 267 THR A CA 1
ATOM 2114 C C . THR A 1 267 ? 48.911 32.316 -3.207 1.00 10.91 267 THR A C 1
ATOM 2115 O O . THR A 1 267 ? 50.156 32.181 -3.267 1.00 11.50 267 THR A O 1
ATOM 2119 N N . ILE A 1 268 ? 48.220 32.190 -2.071 1.00 9.31 268 ILE A N 1
ATOM 2120 C CA . ILE A 1 268 ? 48.912 31.890 -0.809 1.00 9.77 268 ILE A CA 1
ATOM 2121 C C . ILE A 1 268 ? 48.503 30.503 -0.351 1.00 9.79 268 ILE A C 1
ATOM 2122 O O . ILE A 1 268 ? 47.322 30.172 -0.422 1.00 10.45 268 ILE A O 1
ATOM 2127 N N . VAL A 1 269 ? 49.485 29.687 0.049 1.00 9.65 269 VAL A N 1
ATOM 2128 C CA . VAL A 1 269 ? 49.224 28.323 0.533 1.00 9.03 269 VAL A CA 1
ATOM 2129 C C . VAL A 1 269 ? 49.778 28.211 1.948 1.00 9.06 269 VAL A C 1
ATOM 2130 O O . VAL A 1 269 ? 50.971 28.462 2.158 1.00 9.63 269 VAL A O 1
ATOM 2134 N N . LEU A 1 270 ? 48.926 27.845 2.923 1.00 8.89 270 LEU A N 1
ATOM 2135 C CA . LEU A 1 270 ? 49.356 27.725 4.289 1.00 8.33 270 LEU A CA 1
ATOM 2136 C C . LEU A 1 270 ? 49.567 26.263 4.606 1.00 9.57 270 LEU A C 1
ATOM 2137 O O . LEU A 1 270 ? 48.817 25.402 4.147 1.00 9.61 270 LEU A O 1
ATOM 2142 N N . THR A 1 271 ? 50.593 25.974 5.387 1.00 9.74 271 THR A N 1
ATOM 2143 C CA . THR A 1 271 ? 50.820 24.581 5.782 1.00 10.66 271 THR A CA 1
ATOM 2144 C C . THR A 1 271 ? 51.453 24.550 7.172 1.00 9.60 271 THR A C 1
ATOM 2145 O O . THR A 1 271 ? 52.171 25.485 7.545 1.00 8.58 271 THR A O 1
ATOM 2149 N N . GLU A 1 272 ? 51.188 23.498 7.948 1.00 9.34 272 GLU A N 1
ATOM 2150 C CA . GLU A 1 272 ? 51.723 23.424 9.317 1.00 10.00 272 GLU A CA 1
ATOM 2151 C C . GLU A 1 272 ? 53.182 22.983 9.391 1.00 9.52 272 GLU A C 1
ATOM 2152 O O . GLU A 1 272 ? 53.792 23.037 10.428 1.00 10.44 272 GLU A O 1
ATOM 2158 N N . GLY A 1 273 ? 53.713 22.473 8.296 1.00 9.60 273 GLY A N 1
ATOM 2159 C CA . GLY A 1 273 ? 55.091 22.013 8.307 1.00 10.79 273 GLY A CA 1
ATOM 2160 C C . GLY A 1 273 ? 55.246 20.566 8.798 1.00 10.64 273 GLY A C 1
ATOM 2161 O O . GLY A 1 273 ? 54.265 19.888 9.194 1.00 11.54 273 GLY A O 1
ATOM 2162 N N . ALA A 1 274 ? 56.485 20.106 8.780 1.00 9.45 274 ALA A N 1
ATOM 2163 C CA . ALA A 1 274 ? 56.783 18.695 9.005 1.00 9.85 274 ALA A CA 1
ATOM 2164 C C . ALA A 1 274 ? 57.174 18.298 10.416 1.00 9.55 274 ALA A C 1
ATOM 2165 O O . ALA A 1 274 ? 57.230 17.099 10.703 1.00 9.35 274 ALA A O 1
ATOM 2167 N N . ILE A 1 275 ? 57.553 19.251 11.259 1.00 8.93 275 ILE A N 1
ATOM 2168 C CA . ILE A 1 275 ? 58.084 18.865 12.585 1.00 8.69 275 ILE A CA 1
ATOM 2169 C C . ILE A 1 275 ? 56.966 18.560 13.603 1.00 10.00 275 ILE A C 1
ATOM 2170 O O . ILE A 1 275 ? 57.067 17.561 14.332 1.00 9.98 275 ILE A O 1
ATOM 2175 N N . LEU A 1 276 ? 55.917 19.395 13.631 1.00 8.94 276 LEU A N 1
ATOM 2176 C CA . LEU A 1 276 ? 54.860 19.223 14.622 1.00 10.28 276 LEU A CA 1
ATOM 2177 C C . LEU A 1 276 ? 54.142 17.918 14.405 1.00 10.79 276 LEU A C 1
ATOM 2178 O O . LEU A 1 276 ? 53.970 17.438 13.273 1.00 10.66 276 LEU A O 1
ATOM 2183 N N . ASN A 1 277 ? 53.707 17.349 15.503 1.00 11.51 277 ASN A N 1
ATOM 2184 C CA . ASN A 1 277 ? 53.080 16.053 15.433 1.00 12.92 277 ASN A CA 1
ATOM 2185 C C . ASN A 1 277 ? 51.956 16.051 16.419 1.00 13.30 277 ASN A C 1
ATOM 2186 O O . ASN A 1 277 ? 51.861 16.977 17.250 1.00 11.84 277 ASN A O 1
ATOM 2191 N N . GLY A 1 278 ? 51.101 15.027 16.328 1.00 13.33 278 GLY A N 1
ATOM 2192 C CA . GLY A 1 278 ? 50.073 14.853 17.357 1.00 13.13 278 GLY A CA 1
ATOM 2193 C C . GLY A 1 278 ? 49.184 16.046 17.648 1.00 11.93 278 GLY A C 1
ATOM 2194 O O . GLY A 1 278 ? 48.646 16.635 16.737 1.00 11.21 278 GLY A O 1
ATOM 2195 N N . ASP A 1 279 ? 48.988 16.373 18.923 1.00 11.38 279 ASP A N 1
ATOM 2196 C CA . ASP A 1 279 ? 48.052 17.416 19.302 1.00 11.03 279 ASP A CA 1
ATOM 2197 C C . ASP A 1 279 ? 48.515 18.751 18.777 1.00 10.77 279 ASP A C 1
ATOM 2198 O O . ASP A 1 279 ? 47.694 19.579 18.396 1.00 11.34 279 ASP A O 1
ATOM 2203 N N . LYS A 1 280 ? 49.817 18.983 18.810 1.00 10.00 280 LYS A N 1
ATOM 2204 C CA . LYS A 1 280 ? 50.299 20.285 18.352 1.00 10.35 280 LYS A CA 1
ATOM 2205 C C . LYS A 1 280 ? 50.059 20.481 16.851 1.00 9.53 280 LYS A C 1
ATOM 2206 O O . LYS A 1 280 ? 49.624 21.556 16.411 1.00 10.59 280 LYS A O 1
ATOM 2212 N N . LYS A 1 281 ? 50.356 19.454 16.073 1.00 9.90 281 LYS A N 1
ATOM 2213 C CA . LYS A 1 281 ? 50.047 19.480 14.652 1.00 9.37 281 LYS A CA 1
ATOM 2214 C C . LYS A 1 281 ? 48.550 19.728 14.430 1.00 10.93 281 LYS A C 1
ATOM 2215 O O . LYS A 1 281 ? 48.153 20.581 13.641 1.00 9.09 281 LYS A O 1
ATOM 2221 N N . ALA A 1 282 ? 47.698 18.946 15.096 1.00 10.25 282 ALA A N 1
ATOM 2222 C CA . ALA A 1 282 ? 46.261 19.087 14.853 1.00 11.17 282 ALA A CA 1
ATOM 2223 C C . ALA A 1 282 ? 45.788 20.507 15.203 1.00 11.61 282 ALA A C 1
ATOM 2224 O O . ALA A 1 282 ? 44.911 21.034 14.545 1.00 12.54 282 ALA A O 1
ATOM 2226 N N . ALA A 1 283 ? 46.376 21.102 16.237 1.00 11.86 283 ALA A N 1
ATOM 2227 C CA . ALA A 1 283 ? 45.988 22.440 16.656 1.00 11.55 283 ALA A CA 1
ATOM 2228 C C . ALA A 1 283 ? 46.379 23.444 15.588 1.00 11.67 283 ALA A C 1
ATOM 2229 O O . ALA A 1 283 ? 45.584 24.319 15.232 1.00 11.63 283 ALA A O 1
ATOM 2231 N N . LEU A 1 284 ? 47.606 23.329 15.071 1.00 9.60 284 LEU A N 1
ATOM 2232 C CA . LEU A 1 284 ? 47.992 24.272 14.000 1.00 9.88 284 LEU A CA 1
ATOM 2233 C C . LEU A 1 284 ? 47.154 24.110 12.730 1.00 9.99 284 LEU A C 1
ATOM 2234 O O . LEU A 1 284 ? 46.783 25.099 12.075 1.00 9.31 284 LEU A O 1
ATOM 2239 N N . VAL A 1 285 ? 46.819 22.873 12.377 1.00 9.89 285 VAL A N 1
ATOM 2240 C CA . VAL A 1 285 ? 45.942 22.669 11.241 1.00 10.15 285 VAL A CA 1
ATOM 2241 C C . VAL A 1 285 ? 44.612 23.362 11.478 1.00 10.79 285 VAL A C 1
ATOM 2242 O O . VAL A 1 285 ? 44.036 23.998 10.569 1.00 10.67 285 VAL A O 1
ATOM 2246 N N . SER A 1 286 ? 44.115 23.237 12.706 1.00 10.65 286 SER A N 1
ATOM 2247 C CA . SER A 1 286 ? 42.840 23.820 13.069 1.00 11.21 286 SER A CA 1
ATOM 2248 C C . SER A 1 286 ? 42.919 25.342 12.954 1.00 10.77 286 SER A C 1
ATOM 2249 O O . SER A 1 286 ? 42.034 25.965 12.387 1.00 11.33 286 SER A O 1
ATOM 2252 N N . TYR A 1 287 ? 44.001 25.915 13.482 1.00 10.15 287 TYR A N 1
ATOM 2253 C CA . TYR A 1 287 ? 44.184 27.364 13.479 1.00 9.15 287 TYR A CA 1
ATOM 2254 C C . TYR A 1 287 ? 44.277 27.880 12.024 1.00 9.83 287 TYR A C 1
ATOM 2255 O O . TYR A 1 287 ? 43.724 28.925 11.676 1.00 10.08 287 TYR A O 1
ATOM 2264 N N . ILE A 1 288 ? 44.959 27.127 11.167 1.00 9.38 288 ILE A N 1
ATOM 2265 C CA . ILE A 1 288 ? 45.034 27.491 9.772 1.00 9.26 288 ILE A CA 1
ATOM 2266 C C . ILE A 1 288 ? 43.636 27.484 9.135 1.00 10.53 288 ILE A C 1
ATOM 2267 O O . ILE A 1 288 ? 43.289 28.384 8.351 1.00 11.08 288 ILE A O 1
ATOM 2272 N N . GLY A 1 289 ? 42.838 26.460 9.434 1.00 10.35 289 GLY A N 1
ATOM 2273 C CA . GLY A 1 289 ? 41.514 26.401 8.827 1.00 11.39 289 GLY A CA 1
ATOM 2274 C C . GLY A 1 289 ? 40.719 27.626 9.286 1.00 12.47 289 GLY A C 1
ATOM 2275 O O . GLY A 1 289 ? 39.994 28.226 8.513 1.00 13.63 289 GLY A O 1
ATOM 2276 N N . GLU A 1 290 ? 40.830 28.003 10.551 1.00 13.89 290 GLU A N 1
ATOM 2277 C CA . GLU A 1 290 ? 40.044 29.132 11.025 1.00 13.77 290 GLU A CA 1
ATOM 2278 C C . GLU A 1 290 ? 40.608 30.450 10.474 1.00 12.78 290 GLU A C 1
ATOM 2279 O O . GLU A 1 290 ? 39.861 31.391 10.224 1.00 11.18 290 GLU A O 1
ATOM 2285 N N . THR A 1 291 ? 41.920 30.528 10.319 1.00 12.11 291 THR A N 1
ATOM 2286 C CA . THR A 1 291 ? 42.518 31.716 9.641 1.00 11.11 291 THR A CA 1
ATOM 2287 C C . THR A 1 291 ? 41.929 31.885 8.260 1.00 11.82 291 THR A C 1
ATOM 2288 O O . THR A 1 291 ? 41.563 32.992 7.833 1.00 10.96 291 THR A O 1
ATOM 2292 N N . ARG A 1 292 ? 41.867 30.801 7.502 1.00 11.68 292 ARG A N 1
ATOM 2293 C CA A ARG A 1 292 ? 41.318 30.894 6.163 0.50 12.56 292 ARG A CA 1
ATOM 2294 C CA B ARG A 1 292 ? 41.309 30.893 6.162 0.50 12.85 292 ARG A CA 1
ATOM 2295 C C . ARG A 1 292 ? 39.839 31.309 6.208 1.00 13.69 292 ARG A C 1
ATOM 2296 O O . ARG A 1 292 ? 39.368 32.074 5.368 1.00 13.40 292 ARG A O 1
ATOM 2311 N N . GLN A 1 293 ? 39.104 30.781 7.177 1.00 14.53 293 GLN A N 1
ATOM 2312 C CA . GLN A 1 293 ? 37.699 31.167 7.316 1.00 16.65 293 GLN A CA 1
ATOM 2313 C C . GLN A 1 293 ? 37.561 32.678 7.544 1.00 16.19 293 GLN A C 1
ATOM 2314 O O . GLN A 1 293 ? 36.758 33.357 6.872 1.00 17.49 293 GLN A O 1
ATOM 2320 N N . GLN A 1 294 ? 38.372 33.227 8.439 1.00 15.95 294 GLN A N 1
ATOM 2321 C CA . GLN A 1 294 ? 38.355 34.676 8.689 1.00 18.06 294 GLN A CA 1
ATOM 2322 C C . GLN A 1 294 ? 38.819 35.513 7.504 1.00 17.89 294 GLN A C 1
ATOM 2323 O O . GLN A 1 294 ? 38.287 36.600 7.276 1.00 17.42 294 GLN A O 1
ATOM 2329 N N . LEU A 1 295 ? 39.801 35.013 6.759 1.00 16.43 295 LEU A N 1
ATOM 2330 C CA . LEU A 1 295 ? 40.300 35.728 5.583 1.00 16.29 295 LEU A CA 1
ATOM 2331 C C . LEU A 1 295 ? 39.254 35.883 4.472 1.00 16.66 295 LEU A C 1
ATOM 2332 O O . LEU A 1 295 ? 39.179 36.932 3.831 1.00 16.88 295 LEU A O 1
ATOM 2337 N N . HIS A 1 296 ? 38.471 34.828 4.255 1.00 16.26 296 HIS A N 1
ATOM 2338 C CA . HIS A 1 296 ? 37.452 34.764 3.216 1.00 17.40 296 HIS A CA 1
ATOM 2339 C C . HIS A 1 296 ? 38.038 35.156 1.875 1.00 18.22 296 HIS A C 1
ATOM 2340 O O . HIS A 1 296 ? 37.503 36.023 1.160 1.00 17.31 296 HIS A O 1
ATOM 2347 N N . SER A 1 297 ? 39.145 34.514 1.522 1.00 17.10 297 SER A N 1
ATOM 2348 C CA . SER A 1 297 ? 39.876 34.909 0.327 1.00 17.06 297 SER A CA 1
ATOM 2349 C C . SER A 1 297 ? 39.889 33.764 -0.654 1.00 17.85 297 SER A C 1
ATOM 2350 O O . SER A 1 297 ? 40.179 32.646 -0.270 1.00 19.86 297 SER A O 1
ATOM 2353 N N . ASN A 1 298 ? 39.602 34.030 -1.916 1.00 16.51 298 ASN A N 1
ATOM 2354 C CA . ASN A 1 298 ? 39.707 32.996 -2.918 1.00 17.27 298 ASN A CA 1
ATOM 2355 C C . ASN A 1 298 ? 41.148 32.866 -3.445 1.00 15.84 298 ASN A C 1
ATOM 2356 O O . ASN A 1 298 ? 41.380 32.216 -4.469 1.00 14.83 298 ASN A O 1
ATOM 2361 N N . ARG A 1 299 ? 42.081 33.538 -2.771 1.00 14.16 299 ARG A N 1
ATOM 2362 C CA . ARG A 1 299 ? 43.502 33.397 -3.078 1.00 13.58 299 ARG A CA 1
ATOM 2363 C C . ARG A 1 299 ? 44.289 32.642 -2.003 1.00 12.42 299 ARG A C 1
ATOM 2364 O O . ARG A 1 299 ? 45.523 32.554 -2.097 1.00 12.23 299 ARG A O 1
ATOM 2372 N N . VAL A 1 300 ? 43.613 32.153 -0.972 1.00 10.86 300 VAL A N 1
ATOM 2373 C CA . VAL A 1 300 ? 44.336 31.498 0.126 1.00 10.64 300 VAL A CA 1
ATOM 2374 C C . VAL A 1 300 ? 43.910 30.062 0.322 1.00 10.67 300 VAL A C 1
ATOM 2375 O O . VAL A 1 300 ? 42.703 29.783 0.492 1.00 10.50 300 VAL A O 1
ATOM 2379 N N . PHE A 1 301 ? 44.882 29.151 0.293 1.00 9.58 301 PHE A N 1
ATOM 2380 C CA . PHE A 1 301 ? 44.576 27.707 0.286 1.00 9.58 301 PHE A CA 1
ATOM 2381 C C . PHE A 1 301 ? 45.411 27.000 1.332 1.00 9.51 301 PHE A C 1
ATOM 2382 O O . PHE A 1 301 ? 46.243 27.599 1.982 1.00 9.65 301 PHE A O 1
ATOM 2390 N N . TYR A 1 302 ? 45.154 25.701 1.470 1.00 11.05 302 TYR A N 1
ATOM 2391 C CA . TYR A 1 302 ? 45.810 24.839 2.437 1.00 11.66 302 TYR A CA 1
ATOM 2392 C C . TYR A 1 302 ? 46.446 23.649 1.717 1.00 11.88 302 TYR A C 1
ATOM 2393 O O . TYR A 1 302 ? 45.848 23.112 0.788 1.00 12.77 302 TYR A O 1
ATOM 2402 N N . ALA A 1 303 ? 47.628 23.209 2.148 1.00 10.83 303 ALA A N 1
ATOM 2403 C CA . ALA A 1 303 ? 48.198 21.954 1.683 1.00 12.17 303 ALA A CA 1
ATOM 2404 C C . ALA A 1 303 ? 48.493 21.075 2.902 1.00 12.97 303 ALA A C 1
ATOM 2405 O O . ALA A 1 303 ? 49.066 21.564 3.868 1.00 13.04 303 ALA A O 1
ATOM 2407 N N . SER A 1 304 ? 48.111 19.810 2.859 1.00 13.17 304 SER A N 1
ATOM 2408 C CA . SER A 1 304 ? 48.358 18.949 4.006 1.00 14.83 304 SER A CA 1
ATOM 2409 C C . SER A 1 304 ? 49.758 18.356 3.912 1.00 16.05 304 SER A C 1
ATOM 2410 O O . SER A 1 304 ? 50.357 18.233 2.834 1.00 14.97 304 SER A O 1
ATOM 2413 N N . SER A 1 305 ? 50.267 17.890 5.034 1.00 17.02 305 SER A N 1
ATOM 2414 C CA . SER A 1 305 ? 51.562 17.241 4.935 1.00 17.81 305 SER A CA 1
ATOM 2415 C C . SER A 1 305 ? 51.746 16.218 6.009 1.00 15.67 305 SER A C 1
ATOM 2416 O O . SER A 1 305 ? 50.968 16.185 6.975 1.00 13.73 305 SER A O 1
ATOM 2419 N N . SER A 1 306 ? 52.772 15.399 5.823 1.00 14.40 306 SER A N 1
ATOM 2420 C CA . SER A 1 306 ? 53.088 14.356 6.758 1.00 13.53 306 SER A CA 1
ATOM 2421 C C . SER A 1 306 ? 54.029 14.936 7.780 1.00 12.88 306 SER A C 1
ATOM 2422 O O . SER A 1 306 ? 54.814 15.818 7.472 1.00 12.50 306 SER A O 1
ATOM 2425 N N . HIS A 1 307 ? 54.030 14.348 8.954 1.00 10.17 307 HIS A N 1
ATOM 2426 C CA . HIS A 1 307 ? 55.127 14.584 9.895 1.00 10.24 307 HIS A CA 1
ATOM 2427 C C . HIS A 1 307 ? 56.357 13.797 9.472 1.00 10.94 307 HIS A C 1
ATOM 2428 O O . HIS A 1 307 ? 56.252 12.629 9.085 1.00 10.19 307 HIS A O 1
ATOM 2435 N N . HIS A 1 308 ? 57.537 14.426 9.526 1.00 11.06 308 HIS A N 1
ATOM 2436 C CA . HIS A 1 308 ? 58.797 13.703 9.345 1.00 10.79 308 HIS A CA 1
ATOM 2437 C C . HIS A 1 308 ? 59.613 13.834 10.597 1.00 11.18 308 HIS A C 1
ATOM 2438 O O . HIS A 1 308 ? 59.780 14.925 11.109 1.00 11.10 308 HIS A O 1
ATOM 2445 N N . PRO A 1 309 ? 60.111 12.705 11.119 1.00 12.24 309 PRO A N 1
ATOM 2446 C CA . PRO A 1 309 ? 60.655 12.739 12.466 1.00 12.18 309 PRO A CA 1
ATOM 2447 C C . PRO A 1 309 ? 62.137 13.064 12.572 1.00 11.96 309 PRO A C 1
ATOM 2448 O O . PRO A 1 309 ? 62.651 13.055 13.670 1.00 13.48 309 PRO A O 1
ATOM 2452 N N . GLY A 1 310 ? 62.845 13.323 11.476 1.00 12.30 310 GLY A N 1
ATOM 2453 C CA . GLY A 1 310 ? 64.288 13.467 11.580 1.00 12.23 310 GLY A CA 1
ATOM 2454 C C . GLY A 1 310 ? 64.946 12.110 11.808 1.00 13.91 310 GLY A C 1
ATOM 2455 O O . GLY A 1 310 ? 64.505 11.110 11.258 1.00 14.21 310 GLY A O 1
ATOM 2456 N N . ASP A 1 311 ? 66.005 12.072 12.604 1.00 14.85 311 ASP A N 1
ATOM 2457 C CA . ASP A 1 311 ? 66.643 10.774 12.940 1.00 16.82 311 ASP A CA 1
ATOM 2458 C C . ASP A 1 311 ? 67.251 10.891 14.318 1.00 18.74 311 ASP A C 1
ATOM 2459 O O . ASP A 1 311 ? 67.027 11.892 15.009 1.00 18.38 311 ASP A O 1
ATOM 2464 N N . ASN A 1 312 ? 68.012 9.882 14.728 1.00 20.68 312 ASN A N 1
ATOM 2465 C CA . ASN A 1 312 ? 68.521 9.885 16.082 1.00 23.35 312 ASN A CA 1
ATOM 2466 C C . ASN A 1 312 ? 69.383 11.084 16.378 1.00 24.00 312 ASN A C 1
ATOM 2467 O O . ASN A 1 312 ? 69.299 11.619 17.477 1.00 25.48 312 ASN A O 1
ATOM 2472 N N . SER A 1 313 ? 70.159 11.540 15.392 1.00 23.84 313 SER A N 1
ATOM 2473 C CA . SER A 1 313 ? 71.079 12.670 15.616 1.00 23.54 313 SER A CA 1
ATOM 2474 C C . SER A 1 313 ? 70.436 14.053 15.695 1.00 22.17 313 SER A C 1
ATOM 2475 O O . SER A 1 313 ? 71.026 14.958 16.270 1.00 23.23 313 SER A O 1
ATOM 2478 N N . ASP A 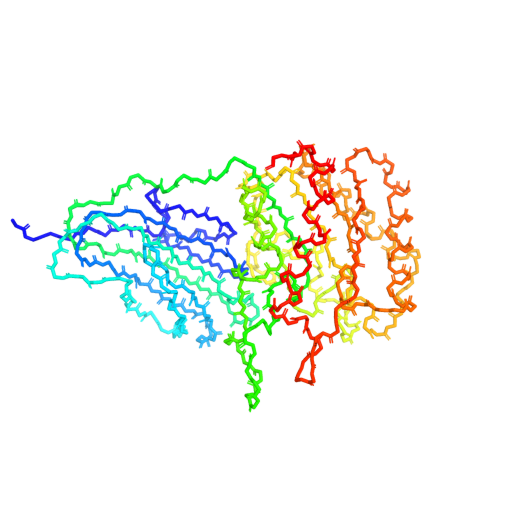1 314 ? 69.266 14.243 15.079 1.00 18.94 314 ASP A N 1
ATOM 2479 C CA . ASP A 1 314 ? 68.649 15.580 15.045 1.00 15.12 314 ASP A CA 1
ATOM 2480 C C . ASP A 1 314 ? 67.188 15.417 14.614 1.00 14.66 314 ASP A C 1
ATOM 2481 O O . ASP A 1 314 ? 66.895 14.686 13.670 1.00 12.77 314 ASP A O 1
ATOM 2486 N N . ALA A 1 315 ? 66.271 16.058 15.332 1.00 14.07 315 ALA A N 1
ATOM 2487 C CA . ALA A 1 315 ? 64.836 15.977 14.996 1.00 14.23 315 ALA A CA 1
ATOM 2488 C C . ALA A 1 315 ? 64.474 16.735 13.724 1.00 12.55 315 ALA A C 1
ATOM 2489 O O . ALA A 1 315 ? 63.388 16.540 13.202 1.00 11.76 315 ALA A O 1
ATOM 2491 N N . HIS A 1 316 ? 65.362 17.607 13.207 1.00 11.36 316 HIS A N 1
ATOM 2492 C CA . HIS A 1 316 ? 65.032 18.300 11.959 1.00 10.74 316 HIS A CA 1
ATOM 2493 C C . HIS A 1 316 ? 64.919 17.268 10.848 1.00 9.67 316 HIS A C 1
ATOM 2494 O O . HIS A 1 316 ? 65.672 16.295 10.835 1.00 10.62 316 HIS A O 1
ATOM 2501 N N . PRO A 1 317 ? 63.996 17.473 9.889 1.00 8.80 317 PRO A N 1
ATOM 2502 C CA . PRO A 1 317 ? 63.848 16.503 8.817 1.00 7.09 317 PRO A CA 1
ATOM 2503 C C . PRO A 1 317 ? 65.180 16.227 8.099 1.00 9.06 317 PRO A C 1
ATOM 2504 O O . PRO A 1 317 ? 65.976 17.165 7.840 1.00 9.42 317 PRO A O 1
ATOM 2508 N N . THR A 1 318 ? 65.405 14.961 7.765 1.00 8.81 318 THR A N 1
ATOM 2509 C CA . THR A 1 318 ? 66.608 14.583 7.040 1.00 9.38 318 THR A CA 1
ATOM 2510 C C . THR A 1 318 ? 66.534 14.957 5.551 1.00 9.04 318 THR A C 1
ATOM 2511 O O . THR A 1 318 ? 65.486 15.365 5.044 1.00 8.96 318 THR A O 1
ATOM 2515 N N . LYS A 1 319 ? 67.665 14.801 4.861 1.00 9.44 319 LYS A N 1
ATOM 2516 C CA . LYS A 1 319 ? 67.704 14.996 3.413 1.00 9.76 319 LYS A CA 1
ATOM 2517 C C . LYS A 1 319 ? 66.659 14.139 2.725 1.00 9.77 319 LYS A C 1
ATOM 2518 O O . LYS A 1 319 ? 65.922 14.645 1.871 1.00 10.28 319 LYS A O 1
ATOM 2524 N N . ASP A 1 320 ? 66.548 12.855 3.055 1.00 9.49 320 ASP A N 1
ATOM 2525 C CA . ASP A 1 320 ? 65.514 12.076 2.346 1.00 10.86 320 ASP A CA 1
ATOM 2526 C C . ASP A 1 320 ? 64.075 12.513 2.701 1.00 9.86 320 ASP A C 1
ATOM 2527 O O . ASP A 1 320 ? 63.171 12.430 1.881 1.00 9.43 320 ASP A O 1
ATOM 2532 N N . GLN A 1 321 ? 63.875 12.948 3.943 1.00 9.23 321 GLN A N 1
ATOM 2533 C CA . GLN A 1 321 ? 62.588 13.494 4.333 1.00 9.19 321 GLN A CA 1
ATOM 2534 C C . GLN A 1 321 ? 62.246 14.788 3.564 1.00 8.97 321 GLN A C 1
ATOM 2535 O O . GLN A 1 321 ? 61.097 14.996 3.159 1.00 8.69 321 GLN A O 1
ATOM 2541 N N . HIS A 1 322 ? 63.219 15.675 3.389 1.00 7.70 322 HIS A N 1
ATOM 2542 C CA . HIS A 1 322 ? 62.971 16.861 2.543 1.00 7.41 322 HIS A CA 1
ATOM 2543 C C . HIS A 1 322 ? 62.542 16.467 1.129 1.00 8.42 322 HIS A C 1
ATOM 2544 O O . HIS A 1 322 ? 61.689 17.092 0.535 1.00 8.31 322 HIS A O 1
ATOM 2551 N N . ALA A 1 323 ? 63.175 15.434 0.560 1.00 8.00 323 ALA A N 1
ATOM 2552 C CA . ALA A 1 323 ? 62.764 14.954 -0.761 1.00 9.28 323 ALA A CA 1
ATOM 2553 C C . ALA A 1 323 ? 61.318 14.457 -0.717 1.00 9.35 323 ALA A C 1
ATOM 2554 O O . ALA A 1 323 ? 60.518 14.773 -1.608 1.00 9.12 323 ALA A O 1
ATOM 2556 N N . ALA A 1 324 ? 60.971 13.748 0.362 1.00 10.19 324 ALA A N 1
ATOM 2557 C CA . ALA A 1 324 ? 59.586 13.262 0.523 1.00 9.83 324 ALA A CA 1
ATOM 2558 C C . ALA A 1 324 ? 58.622 14.444 0.625 1.00 9.06 324 ALA A C 1
ATOM 2559 O O . ALA A 1 324 ? 57.516 14.408 0.064 1.00 10.20 324 ALA A O 1
ATOM 2561 N N . MET A 1 325 ? 59.036 15.499 1.353 1.00 8.08 325 MET A N 1
ATOM 2562 C CA . MET A 1 325 ? 58.187 16.623 1.573 1.00 7.71 325 MET A CA 1
ATOM 2563 C C . MET A 1 325 ? 57.871 17.321 0.224 1.00 8.84 325 MET A C 1
ATOM 2564 O O . MET A 1 325 ? 56.739 17.716 -0.035 1.00 8.96 325 MET A O 1
ATOM 2569 N N . ALA A 1 326 ? 58.872 17.413 -0.651 1.00 7.83 326 ALA A N 1
ATOM 2570 C CA . ALA A 1 326 ? 58.643 18.041 -1.928 1.00 9.49 326 ALA A CA 1
ATOM 2571 C C . ALA A 1 326 ? 57.696 17.178 -2.752 1.00 8.88 326 ALA A C 1
ATOM 2572 O O . ALA A 1 326 ? 56.816 17.700 -3.418 1.00 9.48 326 ALA A O 1
ATOM 2574 N N . ARG A 1 327 ? 57.869 15.854 -2.704 1.00 10.56 327 ARG A N 1
ATOM 2575 C CA . ARG A 1 327 ? 56.941 14.939 -3.424 1.00 11.40 327 ARG A CA 1
ATOM 2576 C C . ARG A 1 327 ? 55.476 15.006 -2.934 1.00 11.58 327 ARG A C 1
ATOM 2577 O O . ARG A 1 327 ? 54.514 14.769 -3.722 1.00 11.88 327 ARG A O 1
ATOM 2585 N N . GLU A 1 328 ? 55.264 15.316 -1.650 1.00 11.03 328 GLU A N 1
ATOM 2586 C CA A GLU A 1 328 ? 53.914 15.406 -1.118 0.50 11.43 328 GLU A CA 1
ATOM 2587 C CA B GLU A 1 328 ? 53.902 15.409 -1.089 0.50 12.04 328 GLU A CA 1
ATOM 2588 C C . GLU A 1 328 ? 53.272 16.736 -1.423 1.00 11.28 328 GLU A C 1
ATOM 2589 O O . GLU A 1 328 ? 52.070 16.816 -1.653 1.00 11.71 328 GLU A O 1
ATOM 2600 N N . LEU A 1 329 ? 54.090 17.788 -1.398 1.00 10.82 329 LEU A N 1
ATOM 2601 C CA . LEU A 1 329 ? 53.601 19.154 -1.527 1.00 9.77 329 LEU A CA 1
ATOM 2602 C C . LEU A 1 329 ? 53.357 19.481 -3.012 1.00 9.47 329 LEU A C 1
ATOM 2603 O O . LEU A 1 329 ? 52.366 20.102 -3.353 1.00 10.05 329 LEU A O 1
ATOM 2608 N N . THR A 1 330 ? 54.296 19.071 -3.870 1.00 9.99 330 THR A N 1
ATOM 2609 C CA . THR A 1 330 ? 54.329 19.497 -5.281 1.00 9.65 330 THR A CA 1
ATOM 2610 C C . THR A 1 330 ? 52.997 19.209 -5.983 1.00 9.93 330 THR A C 1
ATOM 2611 O O . THR A 1 330 ? 52.416 20.118 -6.571 1.00 9.72 330 THR A O 1
ATOM 2615 N N . PRO A 1 331 ? 52.461 17.976 -5.850 1.00 10.59 331 PRO A N 1
ATOM 2616 C CA . PRO A 1 331 ? 51.169 17.684 -6.516 1.00 10.94 331 PRO A CA 1
ATOM 2617 C C . PRO A 1 331 ? 49.994 18.568 -6.076 1.00 11.24 331 PRO A C 1
ATOM 2618 O O . PRO A 1 331 ? 49.140 18.913 -6.899 1.00 10.51 331 PRO A O 1
ATOM 2622 N N . GLN A 1 332 ? 49.961 18.929 -4.791 1.00 10.67 332 GLN A N 1
ATOM 2623 C CA . GLN A 1 332 ? 48.936 19.793 -4.281 1.00 10.18 332 GLN A CA 1
ATOM 2624 C C . GLN A 1 332 ? 49.099 21.205 -4.853 1.00 10.52 332 GLN A C 1
ATOM 2625 O O . GLN A 1 332 ? 48.100 21.827 -5.236 1.00 10.10 332 GLN A O 1
ATOM 2631 N N . LEU A 1 333 ? 50.348 21.713 -4.897 1.00 9.70 333 LEU A N 1
ATOM 2632 C CA . LEU A 1 333 ? 50.629 22.993 -5.519 1.00 9.95 333 LEU A CA 1
ATOM 2633 C C . LEU A 1 333 ? 50.240 23.000 -7.011 1.00 9.80 333 LEU A C 1
ATOM 2634 O O . LEU A 1 333 ? 49.727 24.025 -7.531 1.00 10.17 333 LEU A O 1
ATOM 2639 N N . ARG A 1 334 ? 50.476 21.899 -7.700 1.00 10.78 334 ARG A N 1
ATOM 2640 C CA . ARG A 1 334 ? 50.034 21.888 -9.120 1.00 12.59 334 ARG A CA 1
ATOM 2641 C C . ARG A 1 334 ? 48.522 22.150 -9.239 1.00 13.84 334 ARG A C 1
ATOM 2642 O O . ARG A 1 334 ? 48.065 22.868 -10.160 1.00 14.18 334 ARG A O 1
ATOM 2650 N N . GLN A 1 335 ? 47.725 21.540 -8.351 1.00 14.17 335 GLN A N 1
ATOM 2651 C CA A GLN A 1 335 ? 46.270 21.656 -8.433 0.50 14.16 335 GLN A CA 1
ATOM 2652 C CA B GLN A 1 335 ? 46.274 21.676 -8.442 0.50 13.82 335 GLN A CA 1
ATOM 2653 C C . GLN A 1 335 ? 45.863 23.066 -8.058 1.00 14.16 335 GLN A C 1
ATOM 2654 O O . GLN A 1 335 ? 44.940 23.631 -8.645 1.00 14.58 335 GLN A O 1
ATOM 2665 N N . ILE A 1 336 ? 46.520 23.611 -7.026 1.00 12.88 336 ILE A N 1
ATOM 2666 C CA . ILE A 1 336 ? 46.160 24.920 -6.520 1.00 12.89 336 ILE A CA 1
ATOM 2667 C C . ILE A 1 336 ? 46.517 25.987 -7.584 1.00 14.28 336 ILE A C 1
ATOM 2668 O O . ILE A 1 336 ? 45.762 26.940 -7.773 1.00 15.13 336 ILE A O 1
ATOM 2673 N N . MET A 1 337 ? 47.657 25.806 -8.253 1.00 14.68 337 MET A N 1
ATOM 2674 C CA . MET A 1 337 ? 48.178 26.852 -9.183 1.00 14.87 337 MET A CA 1
ATOM 2675 C C . MET A 1 337 ? 47.759 26.566 -10.628 1.00 17.25 337 MET A C 1
ATOM 2676 O O . MET A 1 337 ? 48.003 27.384 -11.541 1.00 16.54 337 MET A O 1
ATOM 2681 N N . ASP A 1 338 ? 47.172 25.401 -10.858 1.00 17.63 338 ASP A N 1
ATOM 2682 C CA . ASP A 1 338 ? 46.914 24.966 -12.212 1.00 20.59 338 ASP A CA 1
ATOM 2683 C C . ASP A 1 338 ? 48.213 24.962 -13.016 1.00 20.72 338 ASP A C 1
ATOM 2684 O O . ASP A 1 338 ? 48.263 25.405 -14.171 1.00 22.01 338 ASP A O 1
ATOM 2689 N N . TRP A 1 339 ? 49.267 24.458 -12.387 1.00 19.61 339 TRP A N 1
ATOM 2690 C CA . TRP A 1 339 ? 50.555 24.256 -12.983 1.00 19.84 339 TRP A CA 1
ATOM 2691 C C . TRP A 1 339 ? 50.659 22.756 -13.174 1.00 22.21 339 TRP A C 1
ATOM 2692 O O . TRP A 1 339 ? 51.516 22.058 -12.581 1.00 20.88 339 TRP A O 1
ATOM 2703 N N . LEU A 1 340 ? 49.747 22.236 -14.000 1.00 25.50 340 LEU A N 1
ATOM 2704 C CA . LEU A 1 340 ? 49.610 20.764 -14.128 1.00 28.73 340 LEU A CA 1
ATOM 2705 C C . LEU A 1 340 ? 50.788 20.154 -14.911 1.00 30.45 340 LEU A C 1
ATOM 2706 O O . LEU A 1 340 ? 50.924 18.924 -14.981 1.00 31.81 340 LEU A O 1
ATOM 2711 N N . GLU A 1 341 ? 51.622 21.052 -15.459 1.00 31.32 341 GLU A N 1
ATOM 2712 C CA A GLU A 1 341 ? 52.955 20.773 -16.007 0.50 32.05 341 GLU A CA 1
ATOM 2713 C CA B GLU A 1 341 ? 52.914 20.710 -16.098 0.50 31.60 341 GLU A CA 1
ATOM 2714 C C . GLU A 1 341 ? 53.621 19.501 -15.492 1.00 32.34 341 GLU A C 1
ATOM 2715 O O . GLU A 1 341 ? 54.802 19.204 -15.800 1.00 33.95 341 GLU A O 1
#

B-factor: mean 15.01, std 8.87, range [2.04, 56.34]

Foldseek 3Di:
DKDKDKDWQQDQQKDWFAFWDQDPLRKTKAFAFFIKIKFKWWAFWKKWWKAWCDQQWKKWKQKAPDDIDIDGGHRDTDIGTRGGHPTTGIIMIMIGTQHHQVSTMMITTMMMGTGDTTDGHDDAFPAEEEEEAEVLQSQAQQQPDPPDDGGRVRGGNCLRLQNVLCVVLSYGYYYQYYHQAALQAGLVRHRPFQHRLQSVQFSGDRDPPGHGDDCVVPQHQEYEYQGQPSCPNVHADDLVVVLVSVLVSVVVVCVSRVNHAYEYEPDAQDDDPSRVSVVVSLVVSCVVNVDPRYYYAYFYHAQPDPVDRRHYSVRSVVRSVRRNVVVCVSSVSVD

Radius of gyration: 20.09 Å; Cα contacts (8 Å, |Δi|>4): 878; chains: 1; bounding box: 59×42×51 Å

Solvent-accessible surface area: 14061 Å² total; per-residue (Å²): 231,108,50,85,56,71,25,28,0,43,34,120,65,11,45,44,25,9,4,4,62,95,44,164,96,33,3,4,20,1,0,0,1,2,2,6,4,8,3,38,0,20,0,20,85,0,12,0,33,0,48,3,67,94,23,48,0,35,0,0,7,26,19,42,138,85,113,56,80,48,46,102,0,67,54,137,86,43,83,10,85,12,10,106,62,130,112,69,29,123,27,93,2,34,5,3,0,4,0,0,5,125,0,2,38,0,14,0,53,78,4,44,0,36,15,88,95,15,35,107,27,13,138,43,44,152,45,55,1,3,0,0,0,4,7,8,1,0,0,18,0,5,20,28,77,94,88,74,129,86,63,6,56,6,3,1,0,65,48,0,7,2,22,48,1,2,164,54,0,98,10,16,3,6,5,0,0,13,14,20,35,0,3,33,46,3,153,80,28,95,94,117,34,16,17,0,39,62,0,0,52,26,1,21,14,41,74,93,155,14,33,124,13,83,26,156,103,15,62,0,46,0,0,1,0,8,0,0,14,14,0,0,50,67,24,82,6,92,96,62,64,0,1,87,42,0,4,188,7,0,125,46,0,24,112,38,1,92,80,0,24,0,0,0,10,2,12,2,41,11,82,49,119,71,39,64,16,0,52,45,10,1,34,60,0,75,147,73,18,167,31,137,61,2,69,68,0,62,35,44,60,19,85,6,68,168,62,19,71,35,0,24,80,112,31,1,29,24,21,7,160,66,15,12,70,43,0,49,139,44,30,106,26,125,156

InterPro domains:
  IPR013830 SGNH hydrolase-type esterase domain [PF13472] (156-306)
  IPR036514 SGNH hydrolase superfamily [G3DSA:3.40.50.1110] (149-358)
  IPR037461 CtCE2-like domain [cd01831] (153-353)
  IPR040794 Carbohydrate esterase 2, N-terminal [PF17996] (41-147)
  IPR050040 Acetylxylan esterase/glucomannan deacetylase [NF042969] (35-358)
  IPR052762 Plant cell wall deacetylase/carbohydrate esterase [PTHR37834] (21-358)

Nearest PDB structures (foldseek):
  2waa-assembly1_A  TM=1.003E+00  e=1.604E-78  Cellvibrio japonicus
  2wao-assembly1_A  TM=9.034E-01  e=5.115E-32  Acetivibrio thermocellus
  2wab-assembly1_A  TM=9.071E-01  e=2.731E-31  Acetivibrio thermocellus
  3u37-assembly2_H  TM=8.697E-01  e=9.896E-28  Butyrivibrio proteoclasticus B316
  4xvh-assembly1_A  TM=8.895E-01  e=1.376E-26  Chaetomium